Protein AF-A0A976IMM2-F1 (afdb_monomer_lite)

Structure (mmCIF, N/CA/C/O backbone):
data_AF-A0A976IMM2-F1
#
_entry.id   AF-A0A976IMM2-F1
#
loop_
_atom_site.group_PDB
_atom_site.id
_atom_site.type_symbol
_atom_site.label_atom_id
_atom_site.label_alt_id
_atom_site.label_comp_id
_atom_site.label_asym_id
_atom_site.label_entity_id
_atom_site.label_seq_id
_atom_site.pdbx_PDB_ins_code
_atom_site.Cartn_x
_atom_site.Cartn_y
_atom_site.Cartn_z
_atom_site.occupancy
_atom_site.B_iso_or_equiv
_atom_site.auth_seq_id
_atom_site.auth_comp_id
_atom_site.auth_asym_id
_atom_site.auth_atom_id
_atom_site.pdbx_PDB_model_num
ATOM 1 N N . MET A 1 1 ? -0.786 -12.058 31.392 1.00 50.88 1 MET A N 1
ATOM 2 C CA . MET A 1 1 ? -1.488 -12.039 30.089 1.00 50.88 1 MET A CA 1
ATOM 3 C C . MET A 1 1 ? -1.292 -10.649 29.503 1.00 50.88 1 MET A C 1
ATOM 5 O O . MET A 1 1 ? -1.664 -9.687 30.162 1.00 50.88 1 MET A O 1
ATOM 9 N N . ASN A 1 2 ? -0.535 -10.533 28.406 1.00 62.78 2 ASN A N 1
ATOM 10 C CA . ASN A 1 2 ? 0.184 -9.305 28.037 1.00 62.78 2 ASN A CA 1
ATOM 11 C C . ASN A 1 2 ? -0.749 -8.099 27.861 1.00 62.78 2 ASN A C 1
ATOM 13 O O . ASN A 1 2 ? -1.524 -8.057 26.910 1.00 62.78 2 ASN A O 1
ATOM 17 N N . GLY A 1 3 ? -0.615 -7.092 28.733 1.00 71.56 3 GLY A N 1
ATOM 18 C CA . GLY A 1 3 ? -1.372 -5.834 28.652 1.00 71.56 3 GLY A CA 1
ATOM 19 C C . GLY A 1 3 ? -1.247 -5.130 27.297 1.00 71.56 3 GLY A C 1
ATOM 20 O O . GLY A 1 3 ? -2.149 -4.406 26.898 1.00 71.56 3 GLY A O 1
ATOM 21 N N . TRP A 1 4 ? -0.183 -5.422 26.545 1.00 67.56 4 TRP A N 1
ATOM 22 C CA . TRP A 1 4 ? 0.006 -4.968 25.169 1.00 67.56 4 TRP A CA 1
ATOM 23 C C . TRP A 1 4 ? -1.052 -5.507 24.188 1.00 67.56 4 TRP A C 1
ATOM 25 O O . TRP A 1 4 ? -1.550 -4.750 23.362 1.00 67.56 4 TRP A O 1
ATOM 35 N N . LEU A 1 5 ? -1.457 -6.778 24.309 1.00 71.06 5 LEU A N 1
ATOM 36 C CA . LEU A 1 5 ? -2.500 -7.365 23.455 1.00 71.06 5 LEU A CA 1
ATOM 37 C C . LEU A 1 5 ? -3.885 -6.805 23.789 1.00 71.06 5 LEU A C 1
ATOM 39 O O . LEU A 1 5 ? -4.639 -6.487 22.881 1.00 71.06 5 LEU A O 1
ATOM 43 N N . LEU A 1 6 ? -4.192 -6.619 25.077 1.00 68.44 6 LEU A N 1
ATOM 44 C CA . LEU A 1 6 ? -5.437 -5.979 25.530 1.00 68.44 6 LEU A CA 1
ATOM 45 C C . LEU A 1 6 ? -5.524 -4.512 25.078 1.00 68.44 6 LEU A C 1
ATOM 47 O O . LEU A 1 6 ? -6.587 -4.023 24.704 1.00 68.44 6 LEU A O 1
ATOM 51 N N . TRP A 1 7 ? -4.391 -3.809 25.090 1.00 67.50 7 TRP A N 1
ATOM 52 C CA . TRP A 1 7 ? -4.298 -2.443 24.590 1.00 67.50 7 TRP A CA 1
ATOM 53 C C . TRP A 1 7 ? -4.544 -2.381 23.076 1.00 67.50 7 TRP A C 1
ATOM 55 O O . TRP A 1 7 ? -5.369 -1.583 22.634 1.00 67.50 7 TRP A O 1
ATOM 65 N N . LEU A 1 8 ? -3.932 -3.275 22.291 1.00 67.44 8 LEU A N 1
ATOM 66 C CA . LEU A 1 8 ? -4.211 -3.401 20.855 1.00 67.44 8 LEU A CA 1
ATOM 67 C C . LEU A 1 8 ? -5.664 -3.797 20.565 1.00 67.44 8 LEU A C 1
ATOM 69 O O . LEU A 1 8 ? -6.266 -3.259 19.641 1.00 67.44 8 LEU A O 1
ATOM 73 N N . GLU A 1 9 ? -6.242 -4.690 21.366 1.00 69.38 9 GLU A N 1
ATOM 74 C CA . GLU A 1 9 ? -7.644 -5.108 21.257 1.00 69.38 9 GLU A CA 1
ATOM 75 C C . GLU A 1 9 ? -8.578 -3.901 21.410 1.00 69.38 9 GLU A C 1
ATOM 77 O O . GLU A 1 9 ? -9.454 -3.676 20.578 1.00 69.38 9 GLU A O 1
ATOM 82 N N . SER A 1 10 ? -8.330 -3.052 22.415 1.00 65.75 10 SER A N 1
ATOM 83 C CA . SER A 1 10 ? -9.102 -1.821 22.614 1.00 65.75 10 SER A CA 1
ATOM 84 C C . SER A 1 10 ? -8.997 -0.852 21.430 1.00 65.75 10 SER A C 1
ATOM 86 O O . SER A 1 10 ? -9.978 -0.193 21.087 1.00 65.75 10 SER A O 1
ATOM 88 N N . TRP A 1 11 ? -7.841 -0.806 20.761 1.00 65.25 11 TRP A N 1
ATOM 89 C CA . TRP A 1 11 ? -7.619 0.031 19.581 1.00 65.25 11 TRP A CA 1
ATOM 90 C C . TRP A 1 11 ? -8.376 -0.487 18.360 1.00 65.25 11 TRP A C 1
ATOM 92 O O . TRP A 1 11 ? -9.065 0.287 17.695 1.00 65.25 11 TRP A O 1
ATOM 102 N N . PHE A 1 12 ? -8.290 -1.791 18.086 1.00 65.38 12 PHE A N 1
ATOM 103 C CA . PHE A 1 12 ? -8.996 -2.412 16.965 1.00 65.38 12 PHE A CA 1
ATOM 104 C C . PHE A 1 12 ? -10.515 -2.368 17.150 1.00 65.38 12 PHE A C 1
ATOM 106 O O . PHE A 1 12 ? -11.235 -2.042 16.209 1.00 65.38 12 PHE A O 1
ATOM 113 N N . ARG A 1 13 ? -11.009 -2.617 18.369 1.00 66.06 13 ARG A N 1
ATOM 114 C CA . ARG A 1 13 ? -12.449 -2.652 18.667 1.00 66.06 13 ARG A CA 1
ATOM 115 C C . ARG A 1 13 ? -13.102 -1.270 18.606 1.00 66.06 13 ARG A C 1
ATOM 117 O O . ARG A 1 13 ? -14.269 -1.162 18.249 1.00 66.06 13 ARG A O 1
ATOM 124 N N . GLN A 1 14 ? -12.360 -0.208 18.932 1.00 67.00 14 GLN A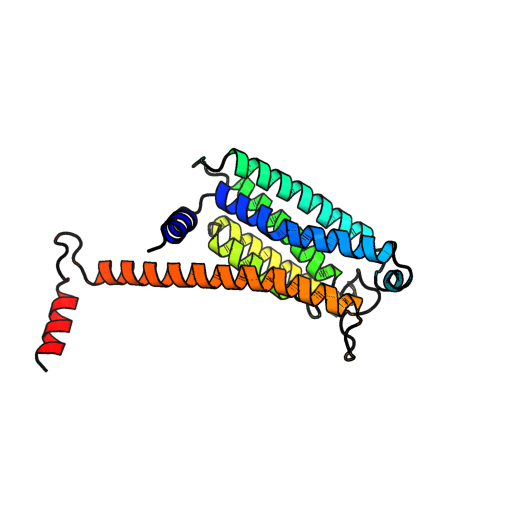 N 1
ATOM 125 C CA . GLN A 1 14 ? -12.884 1.161 18.894 1.00 67.00 14 GLN A CA 1
ATOM 126 C C . GLN A 1 14 ? -12.862 1.792 17.493 1.00 67.00 14 GLN A C 1
ATOM 128 O O . GLN A 1 14 ? -13.509 2.821 17.313 1.00 67.00 14 GLN A O 1
ATOM 133 N N . GLN A 1 15 ? -12.147 1.202 16.517 1.00 69.56 15 GLN A N 1
ATOM 134 C CA . GLN A 1 15 ? -12.038 1.683 15.126 1.00 69.56 15 GLN A CA 1
ATOM 135 C C . GLN A 1 15 ? -11.910 3.213 15.025 1.00 69.56 15 GLN A C 1
ATOM 137 O O . GLN A 1 15 ? -12.637 3.872 14.277 1.00 69.56 15 GLN A O 1
ATOM 142 N N . ARG A 1 16 ? -11.019 3.804 15.832 1.00 79.56 16 ARG A N 1
ATOM 143 C CA . ARG A 1 16 ? -10.836 5.257 15.836 1.00 79.56 16 ARG A CA 1
ATOM 144 C C . ARG A 1 16 ? -10.149 5.675 14.543 1.00 79.56 16 ARG A C 1
ATOM 146 O O . ARG A 1 16 ? -9.031 5.233 14.256 1.00 79.56 16 ARG A O 1
ATOM 153 N N . ASP A 1 17 ? -10.787 6.585 13.816 1.00 82.56 17 ASP A N 1
ATOM 154 C CA . ASP A 1 17 ? -10.322 7.069 12.515 1.00 82.56 17 ASP A CA 1
ATOM 155 C C . ASP A 1 17 ? -8.862 7.561 12.567 1.00 82.56 17 ASP A C 1
ATOM 157 O O . ASP A 1 17 ? -8.068 7.225 11.693 1.00 82.56 17 ASP A O 1
ATOM 161 N N . ILE A 1 18 ? -8.460 8.285 13.622 1.00 88.06 18 ILE A N 1
ATOM 162 C CA . ILE A 1 18 ? -7.085 8.795 13.780 1.00 88.06 18 ILE A CA 1
ATOM 163 C C . ILE A 1 18 ? -6.056 7.670 13.900 1.00 88.06 18 ILE A C 1
ATOM 165 O O . ILE A 1 18 ? -5.015 7.717 13.247 1.00 88.06 18 ILE A O 1
ATOM 169 N N . THR A 1 19 ? -6.314 6.660 14.733 1.00 87.00 19 THR A N 1
ATOM 170 C CA . THR A 1 19 ? -5.365 5.551 14.913 1.00 87.00 19 THR A CA 1
ATOM 171 C C . THR A 1 19 ? -5.289 4.686 13.662 1.00 87.00 19 THR A C 1
ATOM 173 O O . THR A 1 19 ? -4.197 4.288 13.264 1.00 87.00 19 THR A O 1
ATOM 176 N N . ALA A 1 20 ? -6.427 4.466 12.996 1.00 88.94 20 ALA A N 1
ATOM 177 C CA . ALA A 1 20 ? -6.483 3.764 11.721 1.00 88.94 20 ALA A CA 1
ATOM 178 C C . ALA A 1 20 ? -5.678 4.513 10.646 1.00 88.94 20 ALA A C 1
ATOM 180 O O . ALA A 1 20 ? -4.821 3.919 9.992 1.00 88.94 20 ALA A O 1
ATOM 181 N N . CYS A 1 21 ? -5.873 5.832 10.527 1.00 92.06 21 CYS A N 1
ATOM 182 C CA . CYS A 1 21 ? -5.115 6.681 9.609 1.00 92.06 21 CYS A CA 1
ATOM 183 C C . CYS A 1 21 ? -3.623 6.692 9.933 1.00 92.06 21 CYS A C 1
ATOM 185 O O . CYS A 1 21 ? -2.814 6.612 9.016 1.00 92.06 21 CYS A O 1
ATOM 187 N N . LEU A 1 22 ? -3.237 6.763 11.210 1.00 92.44 22 LEU A N 1
ATOM 188 C CA . LEU A 1 22 ? -1.838 6.705 11.631 1.00 92.44 22 LEU A CA 1
ATOM 189 C C . LEU A 1 22 ? -1.168 5.405 11.172 1.00 92.44 22 LEU A C 1
ATOM 191 O O . LEU A 1 22 ? -0.101 5.454 10.570 1.00 92.44 22 LEU A O 1
ATOM 195 N N . VAL A 1 23 ? -1.790 4.251 11.430 1.00 91.50 23 VAL A N 1
ATOM 196 C CA . VAL A 1 23 ? -1.215 2.948 11.063 1.00 91.50 23 VAL A CA 1
ATOM 197 C C . VAL A 1 23 ? -1.173 2.789 9.545 1.00 91.50 23 VAL A C 1
ATOM 199 O O . VAL A 1 23 ? -0.123 2.456 9.000 1.00 91.50 23 VAL A O 1
ATOM 202 N N . ALA A 1 24 ? -2.279 3.083 8.857 1.00 92.62 24 ALA A N 1
ATOM 203 C CA . ALA A 1 24 ? -2.372 2.956 7.404 1.00 92.62 24 ALA A CA 1
ATOM 204 C C . ALA A 1 24 ? -1.430 3.914 6.658 1.00 92.62 24 ALA A C 1
ATOM 206 O O . ALA A 1 24 ? -0.959 3.586 5.575 1.00 92.62 24 ALA A O 1
ATOM 207 N N . SER A 1 25 ? -1.127 5.082 7.231 1.00 94.25 25 SER A N 1
ATOM 208 C CA . SER A 1 25 ? -0.171 6.017 6.637 1.00 94.25 25 SER A CA 1
ATOM 209 C C . SER A 1 25 ? 1.279 5.694 6.980 1.00 94.25 25 SER A C 1
ATOM 211 O O . SER A 1 25 ? 2.125 5.807 6.104 1.00 94.25 25 SER A O 1
ATOM 213 N N . ALA A 1 26 ? 1.589 5.265 8.206 1.00 93.88 26 ALA A N 1
ATOM 214 C CA . ALA A 1 26 ? 2.968 5.044 8.642 1.00 93.88 26 ALA A CA 1
ATOM 215 C C . ALA A 1 26 ? 3.550 3.699 8.182 1.00 93.88 26 ALA A C 1
ATOM 217 O O . ALA A 1 26 ? 4.717 3.637 7.798 1.00 93.88 26 ALA A O 1
ATOM 218 N N . LEU A 1 27 ? 2.750 2.629 8.206 1.00 92.56 27 LEU A N 1
ATOM 219 C CA . LEU A 1 27 ? 3.195 1.270 7.887 1.00 92.56 27 LEU A CA 1
ATOM 220 C C . LEU A 1 27 ? 3.775 1.107 6.463 1.00 92.56 27 LEU A C 1
ATOM 222 O O . LEU A 1 27 ? 4.812 0.457 6.341 1.00 92.56 27 LEU A O 1
ATOM 226 N N . PRO A 1 28 ? 3.178 1.663 5.387 1.00 93.12 28 PRO A N 1
ATOM 227 C CA . PRO A 1 28 ? 3.714 1.502 4.031 1.00 93.12 28 PRO A CA 1
ATOM 228 C C . PRO A 1 28 ? 4.925 2.393 3.714 1.00 93.12 28 PRO A C 1
ATOM 230 O O . PRO A 1 28 ? 5.639 2.109 2.753 1.00 93.12 28 PRO A O 1
ATOM 233 N N . LEU A 1 29 ? 5.187 3.456 4.486 1.00 94.31 29 LEU A N 1
ATOM 234 C CA . LEU A 1 29 ? 6.237 4.435 4.161 1.00 94.31 29 LEU A CA 1
ATOM 235 C C . LEU A 1 29 ? 7.646 3.835 4.026 1.00 94.31 29 LEU A C 1
ATOM 237 O O . LEU A 1 29 ? 8.317 4.184 3.054 1.00 94.31 29 LEU A O 1
ATOM 241 N N . PRO A 1 30 ? 8.119 2.929 4.909 1.00 94.56 30 PRO A N 1
ATOM 242 C CA . PRO A 1 30 ? 9.429 2.295 4.742 1.00 94.56 30 PRO A CA 1
ATOM 243 C C . PRO A 1 30 ? 9.554 1.541 3.415 1.00 94.56 30 PRO A C 1
ATOM 245 O O . PRO A 1 30 ? 10.604 1.559 2.775 1.00 94.56 30 PRO A O 1
ATOM 248 N N . LEU A 1 31 ? 8.462 0.916 2.968 1.00 94.25 31 LEU A N 1
ATOM 249 C CA . LEU A 1 31 ? 8.429 0.209 1.697 1.00 94.25 31 LEU A CA 1
ATOM 250 C C . LEU A 1 31 ? 8.441 1.180 0.515 1.00 94.25 31 LEU A C 1
ATOM 252 O O . LEU A 1 31 ? 9.216 0.989 -0.420 1.00 94.25 31 LEU A O 1
ATOM 256 N N . PHE A 1 32 ? 7.644 2.249 0.566 1.00 95.31 32 PHE A N 1
ATOM 257 C CA . PHE A 1 32 ? 7.667 3.292 -0.465 1.00 95.31 32 PHE A CA 1
ATOM 258 C C . PHE A 1 32 ? 9.038 3.950 -0.576 1.00 95.31 32 PHE A C 1
ATOM 260 O O . PHE A 1 32 ? 9.506 4.184 -1.686 1.00 95.31 32 PHE A O 1
ATOM 267 N N . PHE A 1 33 ? 9.721 4.166 0.547 1.00 95.62 33 PHE A N 1
ATOM 268 C CA . PHE A 1 33 ? 11.084 4.680 0.553 1.00 95.62 33 PHE A CA 1
ATOM 269 C C . PHE A 1 33 ? 12.051 3.768 -0.215 1.00 95.62 33 PHE A C 1
ATOM 271 O O . PHE A 1 33 ? 12.855 4.263 -0.999 1.00 95.62 33 PHE A O 1
ATOM 278 N N . ILE A 1 34 ? 11.928 2.445 -0.078 1.00 95.06 34 ILE A N 1
ATOM 279 C CA . ILE A 1 34 ? 12.719 1.488 -0.866 1.00 95.06 34 ILE A CA 1
ATOM 280 C C . ILE A 1 34 ? 12.416 1.592 -2.366 1.00 95.06 34 ILE A C 1
ATOM 282 O O . ILE A 1 34 ? 13.344 1.620 -3.172 1.00 95.06 34 ILE A O 1
ATOM 286 N N . PHE A 1 35 ? 11.147 1.724 -2.753 1.00 94.31 35 PHE A N 1
ATOM 287 C CA . PHE A 1 35 ? 10.774 1.919 -4.160 1.00 94.31 35 PHE A CA 1
ATOM 288 C C . PHE A 1 35 ? 11.188 3.275 -4.735 1.00 94.31 35 PHE A C 1
ATOM 290 O O . PHE A 1 35 ? 11.380 3.388 -5.948 1.00 94.31 35 PHE A O 1
ATOM 297 N N . ILE A 1 36 ? 11.349 4.289 -3.885 1.00 94.81 36 ILE A N 1
ATOM 298 C CA . ILE A 1 36 ? 11.959 5.560 -4.271 1.00 94.81 36 ILE A CA 1
ATOM 299 C C . ILE A 1 36 ? 13.462 5.359 -4.487 1.00 94.81 36 ILE A C 1
ATOM 301 O O . ILE A 1 36 ? 13.991 5.731 -5.527 1.00 94.81 36 ILE A O 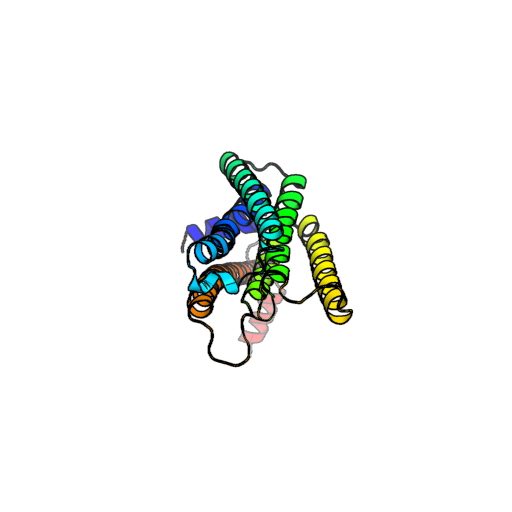1
ATOM 305 N N . LEU A 1 37 ? 14.142 4.714 -3.539 1.00 94.44 37 LEU A N 1
ATOM 306 C CA . LEU A 1 37 ? 15.594 4.534 -3.534 1.00 94.44 37 LEU A CA 1
ATOM 307 C C . LEU A 1 37 ? 16.104 3.657 -4.691 1.00 94.44 37 LEU A C 1
ATOM 309 O O . LEU A 1 37 ? 17.150 3.954 -5.264 1.00 94.44 37 LEU A O 1
ATOM 313 N N . MET A 1 38 ? 15.385 2.587 -5.039 1.00 93.62 38 MET A N 1
ATOM 314 C CA . MET A 1 38 ? 15.834 1.582 -6.011 1.00 93.62 38 MET A CA 1
ATOM 315 C C . MET A 1 38 ? 16.250 2.177 -7.370 1.00 93.62 38 MET A C 1
ATOM 317 O O . MET A 1 38 ? 17.389 1.941 -7.779 1.00 93.62 38 MET A O 1
ATOM 321 N N . PRO A 1 39 ? 15.421 2.984 -8.065 1.00 91.94 39 PRO A N 1
ATOM 322 C CA . PRO A 1 39 ? 15.846 3.610 -9.316 1.00 91.94 39 PRO A CA 1
ATOM 323 C C . PRO A 1 39 ? 16.984 4.613 -9.130 1.00 91.94 39 PRO A C 1
ATOM 325 O O . PRO A 1 39 ? 17.856 4.685 -9.984 1.00 91.94 39 PRO A O 1
ATOM 328 N N . PHE A 1 40 ? 17.042 5.356 -8.018 1.00 91.25 40 PHE A N 1
ATOM 329 C CA . PHE A 1 40 ? 18.166 6.269 -7.770 1.00 91.25 40 PHE A CA 1
ATOM 330 C C . PHE A 1 40 ? 19.498 5.523 -7.641 1.00 91.25 40 PHE A C 1
ATOM 332 O O . PHE A 1 40 ? 20.502 5.964 -8.197 1.00 91.25 40 PHE A O 1
ATOM 339 N N . LEU A 1 41 ? 19.505 4.373 -6.963 1.00 92.50 41 LEU A N 1
ATOM 340 C CA . LEU A 1 41 ? 20.691 3.522 -6.867 1.00 92.50 41 LEU A CA 1
ATOM 341 C C . LEU A 1 41 ? 21.069 2.920 -8.225 1.00 92.50 41 LEU A C 1
ATOM 343 O O . LEU A 1 41 ? 22.240 2.942 -8.590 1.00 92.50 41 LEU A O 1
ATOM 347 N N . ALA A 1 42 ? 20.087 2.470 -9.009 1.00 90.38 42 ALA A N 1
ATOM 348 C CA . ALA A 1 42 ? 20.329 1.972 -10.362 1.00 90.38 42 ALA A CA 1
ATOM 349 C C . ALA A 1 42 ? 20.769 3.067 -11.349 1.00 90.38 42 ALA A C 1
ATOM 351 O O . ALA A 1 42 ? 21.379 2.768 -12.367 1.00 90.38 42 ALA A O 1
ATOM 352 N N . MET A 1 43 ? 20.471 4.341 -11.076 1.00 89.44 43 MET A N 1
ATOM 353 C CA . MET A 1 43 ? 20.986 5.465 -11.862 1.00 89.44 43 MET A CA 1
ATOM 354 C C . MET A 1 43 ? 22.468 5.730 -11.571 1.00 89.44 43 MET A C 1
ATOM 356 O O . MET A 1 43 ? 23.201 6.141 -12.471 1.00 89.44 43 MET A O 1
ATOM 360 N N . ALA A 1 44 ? 22.888 5.533 -10.317 1.00 88.94 44 ALA A N 1
ATOM 361 C CA . ALA A 1 44 ? 24.265 5.737 -9.875 1.00 88.94 44 ALA A CA 1
ATOM 362 C C . ALA A 1 44 ? 25.205 4.607 -10.326 1.00 88.94 44 ALA A C 1
ATOM 364 O O . ALA A 1 44 ? 26.397 4.848 -10.510 1.00 88.94 44 ALA A O 1
ATOM 365 N N . ASP A 1 45 ? 24.668 3.402 -10.522 1.00 87.75 45 ASP A N 1
ATOM 366 C CA . ASP A 1 45 ? 25.413 2.227 -10.959 1.00 87.75 45 ASP A CA 1
ATOM 367 C C . ASP A 1 45 ? 25.234 1.966 -12.464 1.00 87.75 45 ASP A C 1
ATOM 369 O O . ASP A 1 45 ? 24.122 1.761 -12.955 1.00 87.75 45 ASP A O 1
ATOM 373 N N . GLN A 1 46 ? 26.338 1.977 -13.215 1.00 81.44 46 GLN A N 1
ATOM 374 C CA . GLN A 1 46 ? 26.303 1.812 -14.671 1.00 81.44 46 GLN A CA 1
ATOM 375 C C . GLN A 1 46 ? 25.775 0.434 -15.083 1.00 81.44 46 GLN A C 1
ATOM 377 O O . GLN A 1 46 ? 25.105 0.335 -16.114 1.00 81.44 46 GLN A O 1
ATOM 382 N N . ASP A 1 47 ? 25.995 -0.587 -14.253 1.00 83.81 47 ASP A N 1
ATOM 383 C CA . ASP A 1 47 ? 25.605 -1.962 -14.557 1.00 83.81 47 ASP A CA 1
ATOM 384 C C . ASP A 1 47 ? 24.087 -2.158 -14.482 1.00 83.81 47 ASP A C 1
ATOM 386 O O . ASP A 1 47 ? 23.526 -2.907 -15.272 1.00 83.81 47 ASP A O 1
ATOM 390 N N . HIS A 1 48 ? 23.382 -1.424 -13.617 1.00 86.31 48 HIS A N 1
ATOM 391 C CA . HIS A 1 48 ? 21.948 -1.626 -13.357 1.00 86.31 48 HIS A CA 1
ATOM 392 C C . HIS A 1 48 ? 21.040 -0.603 -14.054 1.00 86.31 48 HIS A C 1
ATOM 394 O O . HIS A 1 48 ? 19.812 -0.736 -14.052 1.00 86.31 48 HIS A O 1
ATOM 400 N N . ARG A 1 49 ? 21.618 0.412 -14.704 1.00 86.69 49 ARG A N 1
ATOM 401 C CA . ARG A 1 49 ? 20.860 1.491 -15.352 1.00 86.69 49 ARG A CA 1
ATOM 402 C C . ARG A 1 49 ? 19.934 1.000 -16.466 1.00 86.69 49 ARG A C 1
ATOM 404 O O . ARG A 1 49 ? 18.880 1.590 -16.690 1.00 86.69 49 ARG A O 1
ATOM 411 N N . HIS A 1 50 ? 20.316 -0.062 -17.168 1.00 87.06 50 HIS A N 1
ATOM 412 C CA . HIS A 1 50 ? 19.560 -0.605 -18.298 1.00 87.06 50 HIS A CA 1
ATOM 413 C C . HIS A 1 50 ? 18.268 -1.332 -17.883 1.00 87.06 50 HIS A C 1
ATOM 415 O O . HIS A 1 50 ? 17.405 -1.561 -18.728 1.00 87.06 50 HIS A O 1
ATOM 421 N N . ILE A 1 51 ? 18.108 -1.663 -16.596 1.00 89.31 51 ILE A N 1
ATOM 422 C CA . ILE A 1 51 ? 16.940 -2.384 -16.067 1.00 89.31 51 ILE A CA 1
ATOM 423 C C . ILE A 1 51 ? 15.667 -1.533 -16.177 1.00 89.31 51 ILE A C 1
ATOM 425 O O . ILE A 1 51 ? 14.586 -2.050 -16.463 1.00 89.31 51 ILE A O 1
ATOM 429 N N . TYR A 1 52 ? 15.794 -0.222 -15.969 1.00 91.50 52 TYR A N 1
ATOM 430 C CA . TYR A 1 52 ? 14.663 0.693 -15.863 1.00 91.50 52 TYR A CA 1
ATOM 431 C C . TYR A 1 52 ? 14.394 1.459 -17.160 1.00 91.50 52 TYR A C 1
ATOM 433 O O . TYR A 1 52 ? 15.309 1.963 -17.816 1.00 91.50 52 TYR A O 1
ATOM 441 N N . ASN A 1 53 ? 13.112 1.627 -17.481 1.00 92.06 53 ASN A N 1
ATOM 442 C CA . ASN A 1 53 ? 12.659 2.541 -18.518 1.00 92.06 53 ASN A CA 1
ATOM 443 C C . ASN A 1 53 ? 12.619 3.979 -17.973 1.00 92.06 53 ASN A C 1
ATOM 445 O O . ASN A 1 53 ? 11.655 4.404 -17.327 1.00 92.06 53 ASN A O 1
ATOM 449 N N . TRP A 1 54 ? 13.669 4.747 -18.260 1.00 91.69 54 TRP A N 1
ATOM 450 C CA . TRP A 1 54 ? 13.841 6.116 -17.765 1.00 91.69 54 TRP A CA 1
ATOM 451 C C . TRP A 1 54 ? 12.812 7.128 -18.283 1.00 91.69 54 TRP A C 1
ATOM 453 O O . TRP A 1 54 ? 12.731 8.220 -17.726 1.00 91.69 54 TRP A O 1
ATOM 463 N N . GLU A 1 55 ? 12.002 6.783 -19.284 1.00 90.81 55 GLU A N 1
ATOM 464 C CA . GLU A 1 55 ? 10.891 7.633 -19.727 1.00 90.81 55 GLU A CA 1
ATOM 465 C C . GLU A 1 55 ? 9.707 7.572 -18.748 1.00 90.81 55 GLU A C 1
ATOM 467 O O . GLU A 1 55 ? 9.055 8.581 -18.484 1.00 90.81 55 GLU A O 1
ATOM 472 N N . VAL A 1 56 ? 9.461 6.401 -18.148 1.00 90.31 56 VAL A N 1
ATOM 473 C CA . VAL A 1 56 ? 8.311 6.141 -17.258 1.00 90.31 56 VAL A CA 1
ATOM 474 C C . VAL A 1 56 ? 8.674 6.289 -15.777 1.00 90.31 56 VAL A C 1
ATOM 476 O O . VAL A 1 56 ? 7.823 6.644 -14.952 1.00 90.31 56 VAL A O 1
ATOM 479 N N . VAL A 1 57 ? 9.942 6.050 -15.420 1.00 93.25 57 VAL A N 1
ATOM 480 C CA . VAL A 1 57 ? 10.448 6.165 -14.040 1.00 93.25 57 VAL A CA 1
ATOM 481 C C . VAL A 1 57 ? 10.053 7.491 -13.373 1.00 93.25 57 VAL A C 1
ATOM 483 O O . VAL A 1 57 ? 9.502 7.422 -12.272 1.00 93.25 57 VAL A O 1
ATOM 486 N N . PRO A 1 58 ? 10.247 8.683 -13.984 1.00 93.81 58 PRO A N 1
ATOM 487 C CA . PRO A 1 58 ? 9.937 9.952 -13.326 1.00 93.81 58 PRO A CA 1
ATOM 488 C C . PRO A 1 58 ? 8.464 10.072 -12.939 1.00 93.81 58 PRO A C 1
ATOM 490 O O . PRO A 1 58 ? 8.157 10.525 -11.840 1.00 93.81 58 PRO A O 1
ATOM 493 N N . PHE A 1 59 ? 7.553 9.615 -13.803 1.00 93.12 59 PHE A N 1
ATOM 494 C CA . PHE A 1 59 ? 6.119 9.650 -13.527 1.00 93.12 59 PHE A CA 1
ATOM 495 C C . PHE A 1 59 ? 5.768 8.805 -12.298 1.00 93.12 59 PHE A C 1
ATOM 497 O O . PHE A 1 59 ? 5.142 9.302 -11.360 1.00 93.12 59 PHE A O 1
ATOM 504 N N . THR A 1 60 ? 6.237 7.552 -12.259 1.00 93.06 60 THR A N 1
ATOM 505 C CA . THR A 1 60 ? 5.996 6.665 -11.109 1.00 93.06 60 THR A CA 1
ATOM 506 C C . THR A 1 60 ? 6.626 7.244 -9.840 1.00 93.06 60 THR A C 1
ATOM 508 O O . THR A 1 60 ? 5.977 7.297 -8.799 1.00 93.06 60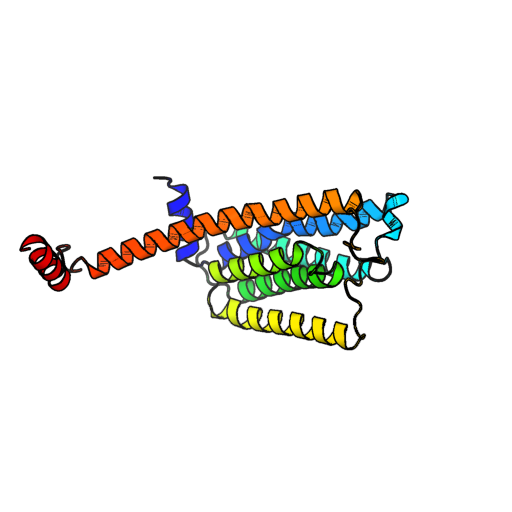 THR A O 1
ATOM 511 N N . GLN A 1 61 ? 7.858 7.751 -9.922 1.00 95.06 61 GLN A N 1
ATOM 512 C CA . GLN A 1 61 ? 8.554 8.353 -8.784 1.00 95.06 61 GLN A CA 1
ATOM 513 C C . GLN A 1 61 ? 7.821 9.576 -8.227 1.00 95.06 61 GLN A C 1
ATOM 515 O O . GLN A 1 61 ? 7.654 9.674 -7.015 1.00 95.06 61 GLN A O 1
ATOM 520 N N . ILE A 1 62 ? 7.305 10.466 -9.081 1.00 95.81 62 ILE A N 1
ATOM 521 C CA . ILE A 1 62 ? 6.498 11.615 -8.644 1.00 95.81 62 ILE A CA 1
ATOM 522 C C . ILE A 1 62 ? 5.260 11.140 -7.882 1.00 95.81 62 ILE A C 1
ATOM 524 O O . ILE A 1 62 ? 4.991 11.643 -6.792 1.00 95.81 62 ILE A O 1
ATOM 528 N N . VAL A 1 63 ? 4.530 10.150 -8.406 1.00 95.69 63 VAL A N 1
ATOM 529 C CA . VAL A 1 63 ? 3.335 9.610 -7.738 1.00 95.69 63 VAL A CA 1
ATOM 530 C C . VAL A 1 63 ? 3.682 9.061 -6.353 1.00 95.69 63 VAL A C 1
ATOM 532 O O . VAL A 1 63 ? 2.991 9.379 -5.381 1.00 95.69 63 VAL A O 1
ATOM 535 N N . ILE A 1 64 ? 4.761 8.286 -6.227 1.00 96.25 64 ILE A N 1
ATOM 536 C CA . ILE A 1 64 ? 5.157 7.674 -4.951 1.00 96.25 64 ILE A CA 1
ATOM 537 C C . ILE A 1 64 ? 5.718 8.697 -3.970 1.00 96.25 64 ILE A C 1
ATOM 539 O O . ILE A 1 64 ? 5.362 8.651 -2.793 1.00 96.25 64 ILE A O 1
ATOM 543 N N . VAL A 1 65 ? 6.526 9.655 -4.423 1.00 96.94 65 VAL A N 1
ATOM 544 C CA . VAL A 1 65 ? 7.044 10.739 -3.577 1.00 96.94 65 VAL A CA 1
ATOM 545 C C . VAL A 1 65 ? 5.897 11.602 -3.061 1.00 96.94 65 VAL A C 1
ATOM 547 O O . VAL A 1 65 ? 5.794 11.812 -1.854 1.00 96.94 65 VAL A O 1
ATOM 550 N N . MET A 1 66 ? 4.985 12.041 -3.934 1.00 97.44 66 MET A N 1
ATOM 551 C CA . MET A 1 66 ? 3.831 12.848 -3.528 1.00 97.44 66 MET A CA 1
ATOM 552 C C . MET A 1 66 ? 2.924 12.086 -2.564 1.00 97.44 66 MET A C 1
ATOM 554 O O . MET A 1 66 ? 2.527 12.629 -1.534 1.00 97.44 66 MET A O 1
ATOM 558 N N . SER A 1 67 ? 2.655 10.808 -2.840 1.00 96.81 67 SER A N 1
ATOM 559 C CA . SER A 1 67 ? 1.870 9.962 -1.936 1.00 96.81 67 SER A CA 1
ATOM 560 C C . SER A 1 67 ? 2.566 9.778 -0.588 1.00 96.81 67 SER A C 1
ATOM 562 O O . SER A 1 67 ? 1.917 9.858 0.450 1.00 96.81 67 SER A O 1
ATOM 564 N N . SER A 1 68 ? 3.889 9.602 -0.577 1.00 96.81 68 SER A N 1
ATOM 565 C CA . SER A 1 68 ? 4.679 9.462 0.651 1.00 96.81 68 SER A CA 1
ATOM 566 C C . SER A 1 68 ? 4.692 10.747 1.477 1.00 96.81 68 SER A C 1
ATOM 568 O O . SER A 1 68 ? 4.553 10.684 2.694 1.00 96.81 68 SER A O 1
ATOM 570 N N . LEU A 1 69 ? 4.796 11.917 0.839 1.00 97.44 69 LEU A N 1
ATOM 571 C CA . LEU A 1 69 ? 4.702 13.212 1.518 1.00 97.44 69 LEU A CA 1
ATOM 572 C C . LEU A 1 69 ? 3.320 13.415 2.140 1.00 97.44 69 LEU A C 1
ATOM 574 O O . LEU A 1 69 ? 3.213 13.816 3.299 1.00 97.44 69 LEU A O 1
ATOM 578 N N . VAL A 1 70 ? 2.261 13.096 1.393 1.00 97.31 70 VAL A N 1
ATOM 579 C CA . VAL A 1 70 ? 0.882 13.198 1.879 1.00 97.31 70 VAL A CA 1
ATOM 580 C C . VAL A 1 70 ? 0.643 12.244 3.049 1.00 97.31 70 VAL A C 1
ATOM 582 O O . VAL A 1 70 ? 0.155 12.675 4.092 1.00 97.31 70 VAL A O 1
ATOM 585 N N . LEU A 1 71 ? 1.025 10.971 2.922 1.00 96.81 71 LEU A N 1
ATOM 586 C CA . LEU A 1 71 ? 0.874 9.985 3.994 1.00 96.81 71 LEU A CA 1
ATOM 587 C C . LEU A 1 71 ? 1.752 10.321 5.200 1.00 96.81 71 LEU A C 1
ATOM 589 O O . LEU A 1 71 ? 1.287 10.212 6.327 1.00 96.81 71 LEU A O 1
ATOM 593 N N . GLY A 1 72 ? 2.972 10.816 4.995 1.00 96.31 72 GLY A N 1
ATOM 594 C CA . GLY A 1 72 ? 3.814 11.338 6.070 1.00 96.31 72 GLY A CA 1
ATOM 595 C C . GLY A 1 72 ? 3.140 12.494 6.815 1.00 96.31 72 GLY A C 1
ATOM 596 O O . GLY A 1 72 ? 3.104 12.502 8.045 1.00 96.31 72 GLY A O 1
ATOM 597 N N . GLY A 1 73 ? 2.519 13.425 6.085 1.00 96.31 73 GLY A N 1
ATOM 598 C CA . GLY A 1 73 ? 1.721 14.508 6.660 1.00 96.31 73 GLY A CA 1
ATOM 599 C C . GLY A 1 73 ? 0.524 14.000 7.469 1.00 96.31 73 GLY A C 1
ATOM 600 O O . GLY A 1 73 ? 0.307 14.452 8.595 1.00 96.31 73 GLY A O 1
ATOM 601 N N . VAL A 1 74 ? -0.211 13.014 6.945 1.00 95.88 74 VAL A N 1
ATOM 602 C CA . VAL A 1 74 ? -1.305 12.342 7.666 1.00 95.88 74 VAL A CA 1
ATOM 603 C C . VAL A 1 74 ? -0.791 11.636 8.919 1.00 95.88 74 VAL A C 1
ATOM 605 O O . VAL A 1 74 ? -1.423 11.742 9.968 1.00 95.88 74 VAL A O 1
ATOM 608 N N . ALA A 1 75 ? 0.346 10.947 8.848 1.00 95.06 75 ALA A N 1
ATOM 609 C CA . ALA A 1 75 ? 0.930 10.242 9.982 1.00 95.06 75 ALA A CA 1
ATOM 610 C C . ALA A 1 75 ? 1.301 11.224 11.100 1.00 95.06 75 ALA A C 1
ATOM 612 O O . ALA A 1 75 ? 0.924 11.017 12.251 1.00 95.06 75 ALA A O 1
ATOM 613 N N . VAL A 1 76 ? 1.957 12.341 10.765 1.00 95.81 76 VAL A N 1
ATOM 614 C CA . VAL A 1 76 ? 2.296 13.402 11.729 1.00 95.81 76 VAL A CA 1
ATOM 615 C C . VAL A 1 76 ? 1.033 14.041 12.313 1.00 95.81 76 VAL A C 1
ATOM 617 O O . VAL A 1 76 ? 0.928 14.214 13.531 1.00 95.81 76 VAL A O 1
ATOM 620 N N . PHE A 1 77 ? 0.043 14.350 11.470 1.00 94.38 77 PHE A N 1
ATOM 621 C CA . PHE A 1 77 ? -1.231 14.918 11.907 1.00 94.38 77 PHE A CA 1
ATOM 622 C C . PHE A 1 77 ? -1.959 13.983 12.880 1.00 94.38 77 PHE A C 1
ATOM 624 O O . PHE A 1 77 ? -2.347 14.405 13.973 1.00 94.38 77 PHE A O 1
ATOM 631 N N . SER A 1 78 ? -2.089 12.708 12.523 1.00 92.38 78 SER A N 1
ATOM 632 C CA . SER A 1 78 ? -2.741 11.686 13.340 1.00 92.38 78 SER A CA 1
ATOM 633 C C . SER A 1 78 ? -1.961 11.408 14.627 1.00 92.38 78 SER A C 1
ATOM 635 O O . SER A 1 78 ? -2.560 11.266 15.690 1.00 92.38 78 SER A O 1
ATOM 637 N N . TRP A 1 79 ? -0.626 11.429 14.582 1.00 92.12 79 TRP A N 1
ATOM 638 C CA . TRP A 1 79 ? 0.218 11.285 15.769 1.00 92.12 79 TRP A CA 1
ATOM 639 C C . TRP A 1 79 ? 0.005 12.422 16.772 1.00 92.12 79 TRP A C 1
ATOM 641 O O . TRP A 1 79 ? -0.130 12.170 17.971 1.00 92.12 79 TRP A O 1
ATOM 651 N N . SER A 1 80 ? -0.090 13.666 16.286 1.00 92.81 80 SER A N 1
ATOM 652 C CA . SER A 1 80 ? -0.336 14.844 17.132 1.00 92.81 80 SER A CA 1
ATOM 653 C C . SER A 1 80 ? -1.689 14.802 17.853 1.00 92.81 80 SER A C 1
ATOM 655 O O . SER A 1 80 ? -1.849 15.418 18.903 1.00 92.81 80 SER A O 1
ATOM 657 N N . ARG A 1 81 ? -2.655 14.048 17.313 1.00 89.88 81 ARG A N 1
ATOM 658 C CA . ARG A 1 81 ? -4.020 13.914 17.839 1.00 89.88 81 ARG A CA 1
ATOM 659 C C . ARG A 1 81 ? -4.346 12.487 18.278 1.00 89.88 81 ARG A C 1
ATOM 661 O O . ARG A 1 81 ? -5.516 12.149 18.399 1.00 89.88 81 ARG A O 1
ATOM 668 N N . ARG A 1 82 ? -3.339 11.655 18.564 1.00 84.00 82 ARG A N 1
ATOM 669 C CA . ARG A 1 82 ? -3.508 10.214 18.849 1.00 84.00 82 ARG A CA 1
ATOM 670 C C . ARG A 1 82 ? -4.458 9.878 20.008 1.00 84.00 82 ARG A C 1
ATOM 672 O O . ARG A 1 82 ? -4.916 8.748 20.104 1.00 84.00 82 ARG A O 1
ATOM 679 N N . THR A 1 83 ? -4.732 10.835 20.893 1.00 82.62 83 THR A N 1
ATOM 680 C CA . THR A 1 83 ? -5.657 10.695 22.031 1.00 82.62 83 THR A CA 1
ATOM 681 C C . THR A 1 83 ? -7.054 11.258 21.759 1.00 82.62 83 THR A C 1
ATOM 683 O O . THR A 1 83 ? -7.879 11.274 22.664 1.00 82.62 83 THR A O 1
ATOM 686 N N . SER A 1 84 ? -7.316 11.783 20.562 1.00 81.69 84 SER A N 1
ATOM 687 C CA . SER A 1 84 ? -8.610 12.358 20.203 1.00 81.69 84 SER A CA 1
ATOM 688 C C . SER A 1 84 ? -9.598 11.270 19.785 1.00 81.69 84 SER A C 1
ATOM 690 O O . SER A 1 84 ? -9.268 10.392 18.987 1.00 81.69 84 SER A O 1
ATOM 692 N N . ASP A 1 85 ? -10.825 11.390 20.286 1.00 80.31 85 ASP A N 1
ATOM 693 C CA . ASP A 1 85 ? -11.948 10.492 19.984 1.00 80.31 85 ASP A CA 1
ATOM 694 C C . ASP A 1 85 ? -12.866 11.070 18.891 1.00 80.31 85 ASP A C 1
ATOM 696 O O . ASP A 1 85 ? -13.965 10.574 18.655 1.00 80.31 85 ASP A O 1
ATOM 700 N N . ALA A 1 86 ? -12.440 12.149 18.226 1.00 83.50 86 ALA A N 1
ATOM 701 C CA . ALA A 1 86 ? -13.219 12.763 17.161 1.00 83.50 86 ALA A CA 1
ATOM 702 C C . ALA A 1 86 ? -13.240 11.884 15.897 1.00 83.50 86 ALA A C 1
ATOM 704 O O . ALA A 1 86 ? -12.257 11.229 15.547 1.00 83.50 86 ALA A O 1
ATOM 705 N N . ASN A 1 87 ? -14.377 11.900 15.198 1.00 82.56 87 ASN A N 1
ATOM 706 C CA . ASN A 1 87 ? -14.551 11.202 13.926 1.00 82.56 87 ASN A CA 1
ATOM 707 C C . ASN A 1 87 ? -13.999 12.055 12.773 1.00 82.56 87 ASN A C 1
ATOM 709 O O . ASN A 1 87 ? -14.345 13.230 12.639 1.00 82.56 87 ASN A O 1
ATOM 713 N N . TYR A 1 88 ? -13.191 11.442 11.908 1.00 86.38 88 TYR A N 1
ATOM 714 C CA . TYR A 1 88 ? -12.572 12.058 10.733 1.00 86.38 88 TYR A CA 1
ATOM 715 C C . TYR A 1 88 ? -12.797 11.184 9.484 1.00 86.38 88 TYR A C 1
ATOM 717 O O . TYR A 1 88 ? -11.850 10.606 8.934 1.00 86.38 88 TYR A O 1
ATOM 725 N N . PRO A 1 89 ? -14.042 11.102 8.976 1.00 86.38 89 PRO A N 1
ATOM 726 C CA . PRO A 1 89 ? -14.376 10.236 7.844 1.00 86.38 89 PRO A CA 1
ATOM 727 C C . PRO A 1 89 ? -13.655 10.651 6.553 1.00 86.38 89 PRO A C 1
ATOM 729 O O . PRO A 1 89 ? -13.156 9.803 5.816 1.00 86.38 89 PRO A O 1
ATOM 732 N N . TRP A 1 90 ? -13.523 11.959 6.309 1.00 88.62 90 TRP A N 1
ATOM 733 C CA . TRP A 1 90 ? -12.809 12.489 5.143 1.00 88.62 90 TRP A CA 1
ATOM 734 C C . TRP A 1 90 ? -11.315 12.174 5.172 1.00 88.62 90 TRP A C 1
ATOM 736 O O . TRP A 1 90 ? -10.748 11.814 4.144 1.00 88.62 90 TRP A O 1
ATOM 746 N N . LEU A 1 91 ? -10.687 12.258 6.351 1.00 92.25 91 LEU A N 1
ATOM 747 C CA . LEU A 1 91 ? -9.279 11.899 6.519 1.00 92.25 91 LEU A CA 1
ATOM 748 C C . LEU A 1 91 ? -9.068 10.412 6.232 1.00 92.25 91 LEU A C 1
ATOM 750 O O . LEU A 1 91 ? -8.123 10.057 5.535 1.00 92.25 91 LEU A O 1
ATOM 754 N N . SER A 1 92 ? -9.976 9.564 6.717 1.00 91.81 92 SER A N 1
ATOM 755 C CA . SER A 1 92 ? -9.947 8.119 6.480 1.00 91.81 92 SER A CA 1
ATOM 756 C C . SER A 1 92 ? -10.028 7.793 4.992 1.00 91.81 92 SER A C 1
ATOM 758 O O . SER A 1 92 ? -9.145 7.124 4.458 1.00 91.81 92 SER A O 1
ATOM 760 N N . LEU A 1 93 ? -11.033 8.331 4.294 1.00 91.00 93 LEU A N 1
ATOM 761 C CA . LEU A 1 93 ? -11.205 8.109 2.859 1.00 91.00 93 LEU A CA 1
ATOM 762 C C . LEU A 1 93 ? -10.001 8.615 2.056 1.00 91.00 93 LEU A C 1
ATOM 764 O O . LEU A 1 93 ? -9.497 7.908 1.183 1.00 91.00 93 LEU A O 1
ATOM 768 N N . PHE A 1 94 ? -9.501 9.805 2.385 1.00 93.56 94 PHE A N 1
ATOM 769 C CA . PHE A 1 94 ? -8.337 10.389 1.727 1.00 93.56 94 PHE A CA 1
ATOM 770 C C . PHE A 1 94 ? -7.066 9.556 1.944 1.00 93.56 94 PHE A C 1
ATOM 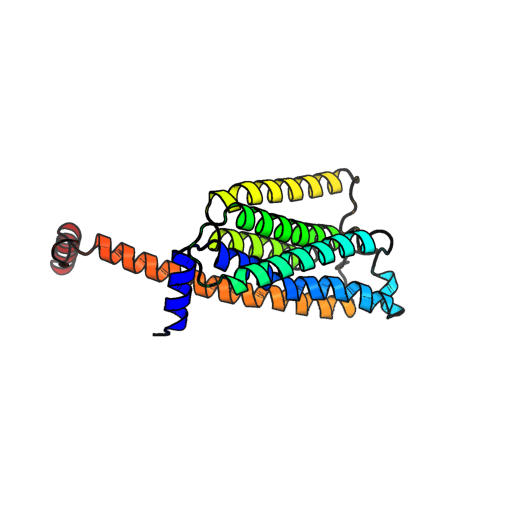772 O O . PHE A 1 94 ? -6.389 9.214 0.977 1.00 93.56 94 PHE A O 1
ATOM 779 N N . THR A 1 95 ? -6.781 9.159 3.187 1.00 94.62 95 THR A N 1
ATOM 780 C CA . THR A 1 95 ? -5.604 8.348 3.547 1.00 94.62 95 THR A CA 1
ATOM 781 C C . THR A 1 95 ? -5.591 7.035 2.782 1.00 94.62 95 THR A C 1
ATOM 783 O O . THR A 1 95 ? -4.594 6.681 2.155 1.00 94.62 95 THR A O 1
ATOM 786 N N . VAL A 1 96 ? -6.721 6.328 2.798 1.00 93.50 96 VAL A N 1
ATOM 787 C CA . VAL A 1 96 ? -6.846 5.030 2.143 1.00 93.50 96 VAL A CA 1
ATOM 788 C C . VAL A 1 96 ? -6.742 5.180 0.619 1.00 93.50 96 VAL A C 1
ATOM 790 O O . VAL A 1 96 ? -6.058 4.388 -0.025 1.00 93.50 96 VAL A O 1
ATOM 793 N N . THR A 1 97 ? -7.340 6.226 0.040 1.00 92.38 97 THR A N 1
ATOM 794 C CA . THR A 1 97 ? -7.250 6.505 -1.404 1.00 92.38 97 THR A CA 1
ATOM 795 C C . THR A 1 97 ? -5.808 6.759 -1.841 1.00 92.38 97 THR A C 1
ATOM 797 O O . THR A 1 97 ? -5.344 6.146 -2.799 1.00 92.38 97 THR A O 1
ATOM 800 N N . VAL A 1 98 ? -5.075 7.619 -1.127 1.00 94.75 98 VAL A N 1
ATOM 801 C CA . VAL A 1 98 ? -3.670 7.933 -1.442 1.00 94.75 98 VAL A CA 1
ATOM 802 C C . VAL A 1 98 ? -2.783 6.699 -1.279 1.00 94.75 98 VAL A C 1
ATOM 804 O O . VAL A 1 98 ? -1.938 6.426 -2.131 1.00 94.75 98 VAL A O 1
ATOM 807 N N . MET A 1 99 ? -3.001 5.916 -0.221 1.00 94.94 99 MET A N 1
ATOM 808 C CA . MET A 1 99 ? -2.268 4.673 0.006 1.00 94.94 99 MET A CA 1
ATOM 809 C C . MET A 1 99 ? -2.467 3.682 -1.147 1.00 94.94 99 MET A C 1
ATOM 811 O O . MET A 1 99 ? -1.489 3.162 -1.684 1.00 94.94 99 MET A O 1
ATOM 815 N N . PHE A 1 100 ? -3.711 3.440 -1.567 1.00 92.50 100 PHE A N 1
ATOM 816 C CA . PHE A 1 100 ? -3.970 2.520 -2.672 1.00 92.50 100 PHE A CA 1
ATOM 817 C C . PHE A 1 100 ? -3.531 3.058 -4.022 1.00 92.50 100 PHE A C 1
ATOM 819 O O . PHE A 1 100 ? -3.085 2.265 -4.845 1.00 92.50 100 PHE A O 1
ATOM 826 N N . LEU A 1 101 ? -3.596 4.369 -4.252 1.00 92.38 101 LEU A N 1
ATOM 827 C CA . LEU A 1 101 ? -3.035 4.976 -5.455 1.00 92.38 101 LEU A CA 1
ATOM 828 C C . LEU A 1 101 ? -1.542 4.643 -5.577 1.00 92.38 101 LEU A C 1
ATOM 830 O O . LEU A 1 101 ? -1.114 4.151 -6.619 1.00 92.38 101 LEU A O 1
ATOM 834 N N . ALA A 1 102 ? -0.774 4.830 -4.501 1.00 94.38 102 ALA A N 1
ATOM 835 C CA . ALA A 1 102 ? 0.653 4.517 -4.476 1.00 94.38 102 ALA A CA 1
ATOM 836 C C . ALA A 1 102 ? 0.927 3.022 -4.701 1.00 94.38 102 ALA A C 1
ATOM 838 O O . ALA A 1 102 ? 1.731 2.655 -5.555 1.00 94.38 102 ALA A O 1
ATOM 839 N N . VAL A 1 103 ? 0.227 2.146 -3.976 1.00 93.44 103 VAL A N 1
ATOM 840 C CA . VAL A 1 103 ? 0.404 0.690 -4.099 1.00 93.44 103 VAL A CA 1
ATOM 841 C C . VAL A 1 103 ? 0.015 0.191 -5.494 1.00 93.44 103 VAL A C 1
ATOM 843 O O . VAL A 1 103 ? 0.717 -0.646 -6.060 1.00 93.44 103 VAL A O 1
ATOM 846 N N . THR A 1 104 ? -1.067 0.715 -6.073 1.00 90.56 104 THR A N 1
ATOM 847 C CA . THR A 1 104 ? -1.508 0.357 -7.431 1.00 90.56 104 THR A CA 1
ATOM 848 C C . THR A 1 104 ? -0.502 0.837 -8.465 1.00 90.56 104 THR A C 1
ATOM 850 O O . THR A 1 104 ? -0.123 0.062 -9.336 1.00 90.56 104 THR A O 1
ATOM 853 N N . ALA A 1 105 ? -0.017 2.077 -8.339 1.00 91.81 105 ALA A N 1
ATOM 854 C CA . ALA A 1 105 ? 1.012 2.613 -9.221 1.00 91.81 105 ALA A CA 1
ATOM 855 C C . ALA A 1 105 ? 2.275 1.740 -9.195 1.00 91.81 105 ALA A C 1
ATOM 857 O O . ALA A 1 105 ? 2.751 1.346 -10.252 1.00 91.81 105 ALA A O 1
ATOM 858 N N . LEU A 1 106 ? 2.764 1.344 -8.012 1.00 93.31 106 LEU A N 1
ATOM 859 C CA . LEU A 1 106 ? 3.895 0.412 -7.902 1.00 93.31 106 LEU A CA 1
ATOM 860 C C . LEU A 1 106 ? 3.603 -0.934 -8.567 1.00 93.31 106 LEU A C 1
ATOM 862 O O . LEU A 1 106 ? 4.426 -1.430 -9.333 1.00 93.31 106 LEU A O 1
ATOM 866 N N . SER A 1 107 ? 2.437 -1.510 -8.278 1.00 91.75 107 SER A N 1
ATOM 867 C CA . SER A 1 107 ? 2.035 -2.837 -8.758 1.00 91.75 107 SER A CA 1
ATOM 868 C C . SER A 1 107 ? 1.927 -2.895 -10.277 1.00 91.75 107 SER A C 1
ATOM 870 O O . SER A 1 107 ? 2.356 -3.868 -10.891 1.00 91.75 107 SER A O 1
ATOM 872 N N . VAL A 1 108 ? 1.392 -1.841 -10.894 1.00 89.69 108 VAL A N 1
ATOM 873 C CA . VAL A 1 108 ? 1.341 -1.722 -12.351 1.00 89.69 108 VAL A CA 1
ATOM 874 C C . VAL A 1 108 ? 2.744 -1.483 -12.903 1.00 89.69 108 VAL A C 1
ATOM 876 O O . VAL A 1 108 ? 3.166 -2.224 -13.785 1.00 89.69 108 VAL A O 1
ATOM 879 N N . SER A 1 109 ? 3.491 -0.517 -12.355 1.00 91.06 109 SER A N 1
ATOM 880 C CA . SER A 1 109 ? 4.796 -0.091 -12.876 1.00 91.06 109 SER A CA 1
ATOM 881 C C . SER A 1 109 ? 5.865 -1.183 -12.863 1.00 91.06 109 SER A C 1
ATOM 883 O O . SER A 1 109 ? 6.568 -1.340 -13.857 1.00 91.06 109 SER A O 1
ATOM 885 N N . TYR A 1 110 ? 5.980 -1.942 -11.771 1.00 90.25 110 TYR A N 1
ATOM 886 C CA . TYR A 1 110 ? 6.976 -3.014 -11.619 1.00 90.25 110 TYR A CA 1
ATOM 887 C C . TYR A 1 110 ? 6.468 -4.393 -12.062 1.00 90.25 110 TYR A C 1
ATOM 889 O O . TYR A 1 110 ? 7.248 -5.340 -12.101 1.00 90.25 110 TYR A O 1
ATOM 897 N N . GLY A 1 111 ? 5.179 -4.518 -12.387 1.00 88.62 111 GLY A N 1
ATOM 898 C CA . GLY A 1 111 ? 4.552 -5.798 -12.701 1.00 88.62 111 GLY A CA 1
ATOM 899 C C . GLY A 1 111 ? 4.211 -6.588 -11.442 1.00 88.62 111 GLY A C 1
ATOM 900 O O . GLY A 1 111 ? 5.074 -7.037 -10.689 1.00 88.62 111 GLY A O 1
ATOM 901 N N . TYR A 1 112 ? 2.921 -6.784 -11.199 1.00 85.50 112 TYR A N 1
ATOM 902 C CA . TYR A 1 112 ? 2.439 -7.423 -9.977 1.00 85.50 112 TYR A CA 1
ATOM 903 C C . TYR A 1 112 ? 2.481 -8.959 -10.014 1.00 85.50 112 TYR A C 1
ATOM 905 O O . TYR A 1 112 ? 2.288 -9.576 -8.968 1.00 85.50 112 TYR A O 1
ATOM 913 N N . LYS A 1 113 ? 2.676 -9.582 -11.190 1.00 82.88 113 LYS A N 1
ATOM 914 C CA . LYS A 1 113 ? 2.703 -11.052 -11.340 1.00 82.88 113 LYS A CA 1
ATOM 915 C C . LYS A 1 113 ? 4.082 -11.622 -10.997 1.00 82.88 113 LYS A C 1
ATOM 917 O O . LYS A 1 113 ? 4.158 -12.667 -10.360 1.00 82.88 113 LYS A O 1
ATOM 922 N N . ASP A 1 114 ? 5.144 -10.889 -11.328 1.00 82.81 114 ASP A N 1
ATOM 923 C CA . ASP A 1 114 ? 6.537 -11.330 -11.134 1.00 82.81 114 ASP A CA 1
ATOM 924 C C . ASP A 1 114 ? 7.189 -10.742 -9.875 1.00 82.81 114 ASP A C 1
ATOM 926 O O . ASP A 1 114 ? 8.385 -10.909 -9.637 1.00 82.81 114 ASP A O 1
ATOM 930 N N . SER A 1 115 ? 6.413 -10.034 -9.056 1.00 85.75 115 SER A N 1
ATOM 931 C CA . SER A 1 115 ? 6.890 -9.379 -7.842 1.00 85.75 115 SER A CA 1
ATOM 932 C C . SER A 1 115 ? 5.948 -9.646 -6.664 1.00 85.75 115 SER A C 1
ATOM 934 O O . SER A 1 115 ? 4.760 -9.924 -6.849 1.00 85.75 115 SER A O 1
ATOM 936 N N . PRO A 1 116 ? 6.420 -9.503 -5.414 1.00 88.56 116 PRO A N 1
ATOM 937 C CA . PRO A 1 116 ? 5.574 -9.629 -4.226 1.00 88.56 116 PRO A CA 1
ATOM 938 C C . PRO A 1 116 ? 4.566 -8.469 -4.068 1.00 88.56 116 PRO A C 1
ATOM 940 O O . PRO A 1 116 ? 3.951 -8.324 -3.013 1.00 88.56 116 PRO A O 1
ATOM 943 N N . LEU A 1 117 ? 4.370 -7.623 -5.083 1.00 91.38 117 LEU A N 1
ATOM 944 C CA . LEU A 1 117 ? 3.471 -6.471 -5.016 1.00 91.38 117 LEU A CA 1
ATOM 945 C C . LEU A 1 117 ? 1.993 -6.861 -4.966 1.00 91.38 117 LEU A C 1
ATOM 947 O O . LEU A 1 117 ? 1.219 -6.186 -4.294 1.00 91.38 117 LEU A O 1
ATOM 951 N N . MET A 1 118 ? 1.595 -7.990 -5.563 1.00 88.44 118 MET A N 1
ATOM 952 C CA . MET A 1 118 ? 0.232 -8.495 -5.360 1.00 88.44 118 MET A CA 1
ATOM 953 C C . MET A 1 118 ? -0.019 -8.848 -3.885 1.00 88.44 118 MET A C 1
ATOM 955 O O . MET A 1 118 ? -1.085 -8.556 -3.340 1.00 88.44 118 MET A O 1
ATOM 959 N N . LEU A 1 119 ? 0.984 -9.418 -3.205 1.00 90.94 119 LEU A N 1
ATOM 960 C CA . LEU A 1 119 ? 0.905 -9.689 -1.770 1.00 90.94 119 LEU A CA 1
ATOM 961 C C . LEU A 1 119 ? 0.770 -8.385 -0.971 1.00 90.94 119 LEU A C 1
ATOM 963 O O . LEU A 1 119 ? -0.027 -8.332 -0.037 1.00 90.94 119 LEU A O 1
ATOM 967 N N . LEU A 1 120 ? 1.483 -7.324 -1.366 1.00 91.69 120 LEU A N 1
ATOM 968 C CA . LEU A 1 120 ? 1.320 -5.991 -0.780 1.00 91.69 120 LEU A CA 1
ATOM 969 C C . LEU A 1 120 ? -0.111 -5.467 -0.954 1.00 91.69 120 LEU A C 1
ATOM 971 O O . LEU A 1 120 ? -0.706 -5.019 0.023 1.00 91.69 120 LEU A O 1
ATOM 975 N N . CYS A 1 121 ? -0.682 -5.539 -2.162 1.00 90.06 121 CYS A N 1
ATOM 976 C CA . CYS A 1 121 ? -2.067 -5.131 -2.414 1.00 90.06 121 CYS A CA 1
ATOM 977 C C . CYS A 1 121 ? -3.045 -5.865 -1.496 1.00 90.06 121 CYS A C 1
ATOM 979 O O . CYS A 1 121 ? -3.853 -5.228 -0.821 1.00 90.06 121 CYS A O 1
ATOM 981 N N . LEU A 1 122 ? -2.941 -7.195 -1.435 1.00 89.25 122 LEU A N 1
ATOM 982 C CA . LEU A 1 122 ? -3.791 -8.025 -0.582 1.00 89.25 122 LEU A CA 1
ATOM 983 C C . LEU A 1 122 ? -3.613 -7.677 0.899 1.00 89.25 122 LEU A C 1
ATOM 985 O O . LEU A 1 122 ? -4.603 -7.489 1.607 1.00 89.25 122 LEU A O 1
ATOM 989 N N . GLY A 1 123 ? -2.368 -7.530 1.356 1.00 89.94 123 GLY A N 1
ATOM 990 C CA . GLY A 1 123 ? -2.051 -7.122 2.722 1.00 89.94 123 GLY A CA 1
ATOM 991 C C . GLY A 1 123 ? -2.676 -5.774 3.084 1.00 89.94 123 GLY A C 1
ATOM 992 O O . GLY A 1 123 ? -3.281 -5.645 4.145 1.00 89.94 123 GLY A O 1
ATOM 993 N N . MET A 1 124 ? -2.622 -4.794 2.178 1.00 90.62 124 MET A N 1
ATOM 994 C CA . MET A 1 124 ? -3.215 -3.470 2.393 1.00 90.62 124 MET A CA 1
ATOM 995 C C . MET A 1 124 ? -4.747 -3.496 2.382 1.00 90.62 124 MET A C 1
ATOM 997 O O . MET A 1 124 ? -5.365 -2.814 3.196 1.00 90.62 124 MET A O 1
ATOM 1001 N N . VAL A 1 125 ? -5.382 -4.313 1.536 1.00 89.50 125 VAL A N 1
ATOM 1002 C CA . VAL A 1 125 ? -6.844 -4.520 1.572 1.00 89.50 125 VAL A CA 1
ATOM 1003 C C . VAL A 1 125 ? -7.280 -5.123 2.904 1.00 89.50 125 VAL A C 1
ATOM 1005 O O . VAL A 1 125 ? -8.237 -4.643 3.514 1.00 89.50 125 VAL A O 1
ATOM 1008 N N . LEU A 1 126 ? -6.567 -6.142 3.388 1.00 88.81 126 LEU A N 1
ATOM 1009 C CA . LEU A 1 126 ? -6.850 -6.757 4.683 1.00 88.81 126 LEU A CA 1
ATOM 1010 C C . LEU A 1 126 ? -6.638 -5.774 5.839 1.00 88.81 126 LEU A C 1
ATOM 1012 O O . LEU A 1 126 ? -7.488 -5.686 6.726 1.00 88.81 126 LEU A O 1
ATOM 1016 N N . LEU A 1 127 ? -5.555 -4.996 5.795 1.00 89.06 127 LEU A N 1
ATOM 1017 C CA . LEU A 1 127 ? -5.263 -3.952 6.774 1.00 89.06 127 LEU A CA 1
ATOM 1018 C C . LEU A 1 127 ? -6.390 -2.914 6.824 1.00 89.06 127 LEU A C 1
ATOM 1020 O O . LEU A 1 127 ? -6.912 -2.613 7.895 1.00 89.06 127 LEU A O 1
ATOM 1024 N N . VAL A 1 128 ? -6.811 -2.399 5.668 1.00 90.06 128 VAL A N 1
ATOM 1025 C CA . VAL A 1 128 ? -7.875 -1.392 5.580 1.00 90.06 128 VAL A CA 1
ATOM 1026 C C . VAL A 1 128 ? -9.208 -1.955 6.060 1.00 90.06 128 VAL A C 1
ATOM 1028 O O . VAL A 1 128 ? -9.916 -1.280 6.803 1.00 90.06 128 VAL A O 1
ATOM 1031 N N . ARG A 1 129 ? -9.537 -3.200 5.696 1.00 88.50 129 ARG A N 1
ATOM 1032 C CA . ARG A 1 129 ? -10.742 -3.885 6.182 1.00 88.50 129 ARG A CA 1
ATOM 1033 C C . ARG A 1 129 ? -10.755 -4.021 7.706 1.00 88.50 129 ARG A C 1
ATOM 1035 O O . ARG A 1 129 ? -11.825 -3.939 8.299 1.00 88.50 129 ARG A O 1
ATOM 1042 N N . ALA A 1 130 ? -9.604 -4.270 8.328 1.00 85.19 130 ALA A N 1
ATOM 1043 C CA . ALA A 1 130 ? -9.522 -4.437 9.776 1.00 85.19 130 ALA A CA 1
ATOM 1044 C C . ALA A 1 130 ? -9.527 -3.103 10.535 1.00 85.19 130 ALA A C 1
ATOM 1046 O O . ALA A 1 130 ? -10.048 -3.039 11.646 1.00 85.19 130 ALA A O 1
ATOM 1047 N N . LEU A 1 131 ? -8.954 -2.047 9.951 1.00 86.81 131 LEU A N 1
ATOM 1048 C CA . LEU A 1 131 ? -8.805 -0.748 10.610 1.00 86.81 131 LEU A CA 1
ATOM 1049 C C . LEU A 1 131 ? -9.987 0.204 10.392 1.00 86.81 131 LEU A C 1
ATOM 1051 O O . LEU A 1 131 ? -10.275 1.013 11.271 1.00 86.81 131 LEU A O 1
ATOM 1055 N N . PHE A 1 132 ? -10.650 0.145 9.235 1.00 87.50 132 PHE A N 1
ATOM 1056 C CA . PHE A 1 132 ? -11.674 1.117 8.849 1.00 87.50 132 PHE A CA 1
ATOM 1057 C C . PHE A 1 132 ? -13.079 0.518 8.792 1.00 87.50 132 PHE A C 1
ATOM 1059 O O . PHE A 1 132 ? -13.287 -0.668 8.535 1.00 87.50 132 PHE A O 1
ATOM 1066 N N . LYS A 1 133 ? -14.072 1.393 8.968 1.00 85.62 133 LYS A N 1
ATOM 1067 C CA . LYS A 1 133 ? -15.494 1.056 8.864 1.00 85.62 133 LYS A CA 1
ATOM 1068 C C . LYS A 1 133 ? -15.872 0.626 7.433 1.00 85.62 133 LYS A C 1
ATOM 1070 O O . LYS A 1 133 ? -15.249 1.085 6.467 1.00 85.62 133 LYS A O 1
ATOM 1075 N N . PRO A 1 134 ? -16.933 -0.193 7.269 1.00 85.31 134 PRO A N 1
ATOM 1076 C CA . PRO A 1 134 ? -17.452 -0.626 5.967 1.00 85.31 134 PRO A CA 1
ATOM 1077 C C . PRO A 1 134 ? -17.692 0.483 4.952 1.00 85.31 134 PRO A C 1
ATOM 1079 O O . PRO A 1 134 ? -17.464 0.268 3.763 1.00 85.31 134 PRO A O 1
ATOM 1082 N N . ASP A 1 135 ? -18.092 1.661 5.418 1.00 85.75 135 ASP A N 1
ATOM 1083 C CA . ASP A 1 135 ? -18.390 2.806 4.559 1.00 85.75 135 ASP A CA 1
ATOM 1084 C C . ASP A 1 135 ? -17.147 3.342 3.834 1.00 85.75 135 ASP A C 1
ATOM 1086 O O . ASP A 1 135 ? -17.264 3.926 2.761 1.00 85.75 135 ASP A O 1
ATOM 1090 N N . VAL A 1 136 ? -15.949 3.106 4.383 1.00 86.00 136 VAL A N 1
ATOM 1091 C CA . VAL A 1 136 ? -14.677 3.538 3.788 1.00 86.00 136 VAL A CA 1
ATOM 1092 C C . VAL A 1 136 ? -14.078 2.437 2.917 1.00 86.00 136 VAL A C 1
ATOM 1094 O O . VAL A 1 136 ? -13.732 2.685 1.763 1.00 86.00 136 VAL A O 1
ATOM 1097 N N . TYR A 1 137 ? -13.953 1.207 3.429 1.00 85.25 137 TYR A N 1
ATOM 1098 C CA . TYR A 1 137 ? -13.205 0.175 2.700 1.00 85.25 137 TYR A CA 1
ATOM 1099 C C . TYR A 1 137 ? -13.974 -0.416 1.513 1.00 85.25 137 TYR A C 1
ATOM 1101 O O . TYR A 1 137 ? -13.348 -0.776 0.515 1.00 85.25 137 TYR A O 1
ATOM 1109 N N . LYS A 1 138 ? -15.310 -0.530 1.580 1.00 88.56 138 LYS A N 1
ATOM 1110 C CA . LYS A 1 138 ? -16.119 -1.113 0.494 1.00 88.56 138 LYS A CA 1
ATOM 1111 C C . LYS A 1 138 ? -15.981 -0.357 -0.831 1.00 88.56 138 LYS A C 1
ATOM 1113 O O . LYS A 1 138 ? -15.620 -1.010 -1.812 1.00 88.56 138 LYS A O 1
ATOM 1118 N N . PRO A 1 139 ? -16.224 0.970 -0.906 1.00 88.00 139 PRO A N 1
ATOM 1119 C CA . PRO A 1 139 ? -16.124 1.686 -2.179 1.00 88.00 139 PRO A CA 1
ATOM 1120 C C . PRO A 1 139 ? -14.709 1.610 -2.753 1.00 88.00 139 PRO A C 1
ATOM 1122 O O . PRO A 1 139 ? -14.531 1.378 -3.945 1.00 88.00 139 PRO A O 1
ATOM 1125 N N . ILE A 1 140 ? -13.695 1.715 -1.897 1.00 84.50 140 ILE A N 1
ATOM 1126 C CA . ILE A 1 140 ? -12.296 1.675 -2.315 1.00 84.50 140 ILE A CA 1
ATOM 1127 C C . ILE A 1 140 ? -11.903 0.292 -2.844 1.00 84.50 140 ILE A C 1
ATOM 1129 O O . ILE A 1 140 ? -11.217 0.197 -3.858 1.00 84.50 140 ILE A O 1
ATOM 1133 N N . SER A 1 141 ? -12.384 -0.780 -2.211 1.00 83.69 141 SER A N 1
ATOM 1134 C CA . SER A 1 141 ? -12.151 -2.149 -2.689 1.00 83.69 141 SER A CA 1
ATOM 1135 C C . SER A 1 141 ? -12.737 -2.356 -4.088 1.00 83.69 141 SER A C 1
ATOM 1137 O O . SER A 1 141 ? -12.091 -2.960 -4.940 1.00 83.69 141 SER A O 1
ATOM 1139 N N . VAL A 1 142 ? -13.929 -1.808 -4.356 1.00 88.06 142 VAL A N 1
ATOM 1140 C CA . VAL A 1 142 ? -14.546 -1.854 -5.692 1.00 88.06 142 VAL A CA 1
ATOM 1141 C C . VAL A 1 142 ? -13.700 -1.087 -6.708 1.00 88.06 142 VAL A C 1
ATOM 1143 O O . VAL A 1 142 ? -13.395 -1.625 -7.769 1.00 88.06 142 VAL A O 1
ATOM 1146 N N . VAL A 1 143 ? -13.267 0.134 -6.376 1.00 86.12 143 VAL A N 1
ATOM 1147 C CA . VAL A 1 143 ? -12.402 0.944 -7.252 1.00 86.12 143 VAL A CA 1
ATOM 1148 C C . VAL A 1 143 ? -11.091 0.221 -7.561 1.00 86.12 143 VAL A C 1
ATOM 1150 O O . VAL A 1 143 ? -10.675 0.192 -8.714 1.00 86.12 143 VAL A O 1
ATOM 1153 N N . MET A 1 144 ? -10.464 -0.415 -6.571 1.00 82.00 144 MET A N 1
ATOM 1154 C CA . MET A 1 144 ? -9.252 -1.208 -6.781 1.00 82.00 144 MET A CA 1
ATOM 1155 C C . MET A 1 144 ? -9.462 -2.370 -7.747 1.00 82.00 144 MET A C 1
ATOM 1157 O O . MET A 1 144 ? -8.666 -2.550 -8.665 1.00 82.00 144 MET A O 1
ATOM 1161 N N . VAL A 1 145 ? -10.520 -3.161 -7.546 1.00 86.12 145 VAL A N 1
ATOM 1162 C CA . VAL A 1 145 ? -10.830 -4.290 -8.433 1.00 86.12 145 VAL A CA 1
ATOM 1163 C C . VAL A 1 145 ? -11.052 -3.788 -9.856 1.00 86.12 145 VAL A C 1
ATOM 1165 O O . VAL A 1 145 ? -10.497 -4.357 -10.791 1.00 86.12 145 VAL A O 1
ATOM 1168 N N . LEU A 1 146 ? -11.791 -2.688 -10.021 1.00 89.50 146 LEU A N 1
ATOM 1169 C CA . LEU A 1 146 ? -11.997 -2.065 -11.327 1.00 89.50 146 LEU A CA 1
ATOM 1170 C C . LEU A 1 146 ? -10.678 -1.601 -11.954 1.00 89.50 146 LEU A C 1
ATOM 1172 O O . LEU A 1 146 ? -10.455 -1.869 -13.128 1.00 89.50 146 LEU A O 1
ATOM 1176 N N . LEU A 1 147 ? -9.782 -0.967 -11.192 1.00 84.88 147 LEU A N 1
ATOM 1177 C CA . LEU A 1 147 ? -8.468 -0.549 -11.689 1.00 84.88 147 LEU A CA 1
ATOM 1178 C C . LEU A 1 147 ? -7.622 -1.740 -12.152 1.00 84.88 147 LEU A C 1
ATOM 1180 O O . LEU A 1 147 ? -7.045 -1.681 -13.235 1.00 84.88 147 LEU A O 1
ATOM 1184 N N . PHE A 1 148 ? -7.590 -2.833 -11.385 1.00 83.00 148 PHE A N 1
ATOM 1185 C CA . PHE A 1 148 ? -6.882 -4.051 -11.785 1.00 83.00 148 PHE A CA 1
ATOM 1186 C C . PHE A 1 148 ? -7.478 -4.676 -13.047 1.00 83.00 148 PHE A C 1
ATOM 1188 O O . PHE A 1 148 ? -6.739 -4.996 -13.977 1.00 83.00 148 PHE A O 1
ATOM 1195 N N . VAL A 1 149 ? -8.806 -4.793 -13.121 1.00 88.31 149 VAL A N 1
ATOM 1196 C CA . VAL A 1 149 ? -9.497 -5.310 -14.311 1.00 88.31 149 VAL A CA 1
ATOM 1197 C C . VAL A 1 149 ? -9.219 -4.428 -15.530 1.00 88.31 149 VAL A C 1
ATOM 1199 O O . VAL A 1 149 ? -8.876 -4.951 -16.585 1.00 88.31 149 VAL A O 1
ATOM 1202 N N . CYS A 1 150 ? -9.285 -3.102 -15.391 1.00 87.88 150 CYS A N 1
ATOM 1203 C CA . CYS A 1 150 ? -8.932 -2.167 -16.458 1.00 87.88 150 CYS A CA 1
ATOM 1204 C C . CYS A 1 150 ? -7.468 -2.315 -16.888 1.00 87.88 150 CYS A C 1
ATOM 1206 O O . CYS A 1 150 ? -7.187 -2.270 -18.082 1.00 87.88 150 CYS A O 1
ATOM 1208 N N . SER A 1 151 ? -6.543 -2.522 -15.943 1.00 84.19 151 SER A N 1
ATOM 1209 C CA . SER A 1 151 ? -5.125 -2.737 -16.258 1.00 84.19 151 SER A CA 1
ATOM 1210 C C . SER A 1 151 ? -4.899 -4.034 -17.041 1.00 84.19 151 SER A C 1
ATOM 1212 O O . SER A 1 151 ? -4.177 -4.024 -18.035 1.00 84.19 151 SER A O 1
ATOM 1214 N N . GLU A 1 152 ? -5.592 -5.118 -16.682 1.00 86.12 152 GLU A N 1
ATOM 1215 C CA . GLU A 1 152 ? -5.529 -6.383 -17.418 1.00 86.12 152 GLU A CA 1
ATOM 1216 C C . GLU A 1 152 ? -6.176 -6.265 -18.800 1.00 86.12 152 GLU A C 1
ATOM 1218 O O . GLU A 1 152 ? -5.586 -6.705 -19.780 1.00 86.12 152 GLU A O 1
ATOM 1223 N N . ILE A 1 153 ? -7.343 -5.624 -18.927 1.00 87.88 153 ILE A N 1
ATOM 1224 C CA . ILE A 1 153 ? -7.953 -5.349 -20.240 1.00 87.88 153 ILE A CA 1
ATOM 1225 C C . ILE A 1 153 ? -7.001 -4.508 -21.101 1.00 87.88 153 ILE A C 1
ATOM 1227 O O . ILE A 1 153 ? -6.844 -4.778 -22.293 1.00 87.88 153 ILE A O 1
ATOM 1231 N N . GLY A 1 154 ? -6.332 -3.515 -20.510 1.00 85.94 154 GLY A N 1
ATOM 1232 C CA . GLY A 1 154 ? -5.350 -2.685 -21.200 1.00 85.94 154 GLY A CA 1
ATOM 1233 C C . GLY A 1 154 ? -4.157 -3.495 -21.712 1.00 85.94 154 GLY A C 1
ATOM 1234 O O . GLY A 1 154 ? -3.746 -3.348 -22.863 1.00 85.94 154 GLY A O 1
ATOM 1235 N N . PHE A 1 155 ? -3.666 -4.424 -20.894 1.00 85.69 155 PHE A N 1
ATOM 1236 C CA . PHE A 1 155 ? -2.630 -5.371 -21.290 1.00 85.69 155 PHE A CA 1
ATOM 1237 C C . PHE A 1 155 ? -3.092 -6.292 -22.431 1.00 85.69 155 PHE A C 1
ATOM 1239 O O . PHE A 1 155 ? -2.428 -6.376 -23.460 1.00 85.69 155 PHE A O 1
ATOM 1246 N N . TRP A 1 156 ? -4.267 -6.918 -22.309 1.00 86.81 156 TRP A N 1
ATOM 1247 C CA . TRP A 1 156 ? -4.822 -7.810 -23.338 1.00 86.81 156 TRP A CA 1
ATOM 1248 C C . TRP A 1 156 ? -5.111 -7.105 -24.668 1.00 86.81 156 TRP A C 1
ATOM 1250 O O . TRP A 1 156 ? -5.027 -7.718 -25.729 1.00 86.81 156 TRP A O 1
ATOM 1260 N N . THR A 1 157 ? -5.437 -5.814 -24.625 1.00 89.69 157 THR A N 1
ATOM 1261 C CA . THR A 1 157 ? -5.651 -4.983 -25.820 1.00 89.69 157 THR A CA 1
ATOM 1262 C C . THR A 1 157 ? -4.358 -4.369 -26.371 1.00 89.69 157 THR A C 1
ATOM 1264 O O . THR A 1 157 ? -4.421 -3.620 -27.343 1.00 89.69 157 THR A O 1
ATOM 1267 N N . ASN A 1 158 ? -3.191 -4.684 -25.791 1.00 84.56 158 ASN A N 1
ATOM 1268 C CA . ASN A 1 158 ? -1.879 -4.100 -26.110 1.00 84.56 158 ASN A CA 1
ATOM 1269 C C . ASN A 1 158 ? -1.824 -2.564 -25.988 1.00 84.56 158 ASN A C 1
ATOM 1271 O O . ASN A 1 158 ? -0.973 -1.919 -26.598 1.00 84.56 158 ASN A O 1
ATOM 1275 N N . THR A 1 159 ? -2.728 -1.961 -25.212 1.00 83.81 159 THR A N 1
ATOM 1276 C CA . THR A 1 159 ? -2.750 -0.507 -24.981 1.00 83.81 159 THR A CA 1
ATOM 1277 C C . THR A 1 159 ? -1.802 -0.088 -23.862 1.00 83.81 159 THR A C 1
ATOM 1279 O O . THR A 1 159 ? -1.273 1.021 -23.894 1.00 83.81 159 THR A O 1
ATOM 1282 N N . LEU A 1 160 ? -1.560 -0.973 -22.891 1.00 80.25 160 LEU A N 1
ATOM 1283 C CA . LEU A 1 160 ? -0.625 -0.762 -21.788 1.00 80.25 160 LEU A CA 1
ATOM 1284 C C . LEU A 1 160 ? 0.384 -1.916 -21.728 1.00 80.25 160 LEU A C 1
ATOM 1286 O O . LEU A 1 160 ? -0.036 -3.071 -21.625 1.00 80.25 160 LEU A O 1
ATOM 1290 N N . PRO A 1 161 ? 1.702 -1.642 -21.764 1.00 84.88 161 PRO A N 1
ATOM 1291 C CA . PRO A 1 161 ? 2.694 -2.688 -21.580 1.00 84.88 161 PRO A CA 1
ATOM 1292 C C . PRO A 1 161 ? 2.680 -3.178 -20.129 1.00 84.88 161 PRO A C 1
ATOM 1294 O O . PRO A 1 161 ? 2.452 -2.412 -19.189 1.00 84.88 161 PRO A O 1
ATOM 1297 N N . TYR A 1 162 ? 2.935 -4.471 -19.947 1.00 84.12 162 TYR A N 1
ATOM 1298 C CA . TYR A 1 162 ? 3.133 -5.053 -18.624 1.00 84.12 162 TYR A CA 1
ATOM 1299 C C . TYR A 1 162 ? 4.462 -4.565 -18.032 1.00 84.12 162 TYR A C 1
ATOM 1301 O O . TYR A 1 162 ? 5.478 -4.597 -18.720 1.00 84.12 162 TYR A O 1
ATOM 1309 N N . ALA A 1 163 ? 4.447 -4.122 -16.770 1.00 88.50 163 ALA A N 1
ATOM 1310 C CA . ALA A 1 163 ? 5.604 -3.550 -16.071 1.00 88.50 163 ALA A CA 1
ATOM 1311 C C . ALA A 1 163 ? 6.290 -2.392 -16.842 1.00 88.50 163 ALA A C 1
ATOM 1313 O O . ALA A 1 163 ? 7.478 -2.473 -17.152 1.00 88.50 163 ALA A O 1
ATOM 1314 N N . PRO A 1 164 ? 5.582 -1.281 -17.140 1.00 89.94 164 PRO A N 1
ATOM 1315 C CA . PRO A 1 164 ? 6.068 -0.202 -18.009 1.00 89.94 164 PRO A CA 1
ATOM 1316 C C . PRO A 1 164 ? 7.343 0.492 -17.508 1.00 89.94 164 PRO A C 1
ATOM 1318 O O . PRO A 1 164 ? 8.007 1.188 -18.273 1.00 89.94 164 PRO A O 1
ATOM 1321 N N . MET A 1 165 ? 7.675 0.352 -16.223 1.00 91.56 165 MET A N 1
ATOM 1322 C CA . MET A 1 165 ? 8.867 0.953 -15.627 1.00 91.56 165 MET A CA 1
ATOM 1323 C C . MET A 1 165 ? 10.133 0.121 -15.867 1.00 91.56 165 MET A C 1
ATOM 1325 O O . MET A 1 165 ? 11.232 0.612 -15.613 1.00 91.56 165 MET A O 1
ATOM 1329 N N . LEU A 1 166 ? 9.998 -1.114 -16.350 1.00 91.00 166 LEU A N 1
ATOM 1330 C CA . LEU A 1 166 ? 11.099 -2.039 -16.583 1.00 91.00 166 LEU A CA 1
ATOM 1331 C C . LEU A 1 166 ? 11.277 -2.276 -18.084 1.00 91.00 166 LEU A C 1
ATOM 1333 O O . LEU A 1 166 ? 10.303 -2.435 -18.813 1.00 91.00 166 LEU A O 1
ATOM 1337 N N . ASN A 1 167 ? 12.525 -2.318 -18.551 1.00 87.50 167 ASN A N 1
ATOM 1338 C CA . ASN A 1 167 ? 12.819 -2.660 -19.949 1.00 87.50 167 ASN A CA 1
ATOM 1339 C C . ASN A 1 167 ? 12.729 -4.172 -20.207 1.00 87.50 167 ASN A C 1
ATOM 1341 O O . ASN A 1 167 ? 12.548 -4.597 -21.346 1.00 87.50 167 ASN A O 1
ATOM 1345 N N . ALA A 1 168 ? 12.859 -4.980 -19.154 1.00 83.69 168 ALA A N 1
ATOM 1346 C CA . ALA A 1 168 ? 12.712 -6.427 -19.188 1.00 83.69 168 ALA A CA 1
ATOM 1347 C C . ALA A 1 168 ? 11.892 -6.902 -17.975 1.00 83.69 168 ALA A C 1
ATOM 1349 O O . ALA A 1 168 ? 11.975 -6.282 -16.910 1.00 83.69 168 ALA A O 1
ATOM 1350 N N . PRO A 1 169 ? 11.118 -7.996 -18.101 1.00 82.44 169 PRO A N 1
ATOM 1351 C CA . PRO A 1 169 ? 10.431 -8.601 -16.967 1.00 82.44 169 PRO A CA 1
ATOM 1352 C C . PRO A 1 169 ? 11.412 -9.002 -15.862 1.00 82.44 169 PRO A C 1
ATOM 1354 O O . PRO A 1 169 ? 12.546 -9.393 -16.134 1.00 82.44 169 PRO A O 1
ATOM 1357 N N . ILE A 1 170 ? 10.949 -8.961 -14.613 1.00 84.31 170 ILE A N 1
ATOM 1358 C CA . ILE A 1 170 ? 11.752 -9.338 -13.438 1.00 84.31 170 ILE A CA 1
ATOM 1359 C C . ILE A 1 170 ? 12.183 -10.810 -13.510 1.00 84.31 170 ILE A C 1
ATOM 1361 O O . ILE A 1 170 ? 13.286 -11.157 -13.090 1.00 84.31 170 ILE A O 1
ATOM 1365 N N . PHE A 1 171 ? 11.319 -11.675 -14.045 1.00 80.44 171 PHE A N 1
ATOM 1366 C CA . PHE A 1 171 ? 11.580 -13.100 -14.181 1.00 80.44 171 PHE A CA 1
ATOM 1367 C C . PHE A 1 171 ? 11.381 -13.543 -15.631 1.00 80.44 171 PHE A C 1
ATOM 1369 O O . PHE A 1 171 ? 10.290 -13.425 -16.181 1.00 80.44 171 PHE A O 1
ATOM 1376 N N . VAL A 1 172 ? 12.442 -14.071 -16.245 1.00 76.38 172 VAL A N 1
ATOM 1377 C CA . VAL A 1 172 ? 12.451 -14.521 -17.653 1.00 76.38 172 VAL A CA 1
ATOM 1378 C C . VAL A 1 172 ? 12.566 -16.056 -17.748 1.00 76.38 172 VAL A C 1
ATOM 1380 O O . VAL A 1 172 ? 12.837 -16.609 -18.805 1.00 76.38 172 VAL A O 1
ATOM 1383 N N . GLY A 1 173 ? 12.353 -16.776 -16.639 1.00 74.00 173 GLY A N 1
ATOM 1384 C CA . GLY A 1 173 ? 12.480 -18.241 -16.570 1.00 74.00 173 GLY A CA 1
ATOM 1385 C C . GLY A 1 173 ? 13.884 -18.752 -16.223 1.00 74.00 173 GLY A C 1
ATOM 1386 O O . GLY A 1 173 ? 14.048 -19.943 -15.972 1.00 74.00 173 GLY A O 1
ATOM 1387 N N . GLU A 1 174 ? 14.874 -17.862 -16.157 1.00 78.44 174 GLU A N 1
ATOM 1388 C CA . GLU A 1 174 ? 16.239 -18.152 -15.705 1.00 78.44 174 GLU A CA 1
ATOM 1389 C C . GLU A 1 174 ? 16.460 -17.718 -14.244 1.00 78.44 174 GLU A C 1
ATOM 1391 O O . GLU A 1 174 ? 15.540 -17.261 -13.559 1.00 78.44 174 GLU A O 1
ATOM 1396 N N . ALA A 1 175 ? 17.685 -17.885 -13.734 1.00 80.31 175 ALA A N 1
ATOM 1397 C CA . ALA A 1 175 ? 18.041 -17.374 -12.416 1.00 80.31 175 ALA A CA 1
ATOM 1398 C C . ALA A 1 175 ? 17.826 -15.852 -12.352 1.00 80.31 175 ALA A C 1
ATOM 1400 O O . ALA A 1 175 ? 18.175 -15.125 -13.279 1.00 80.31 175 ALA A O 1
ATOM 1401 N N . LEU A 1 176 ? 17.250 -15.378 -11.243 1.00 83.38 176 LEU A N 1
ATOM 1402 C CA . LEU A 1 176 ? 17.071 -13.949 -10.990 1.00 83.38 176 LEU A CA 1
ATOM 1403 C C . LEU A 1 176 ? 18.425 -13.242 -10.992 1.00 83.38 176 LEU A C 1
ATOM 1405 O O . LEU A 1 176 ? 19.356 -13.694 -10.321 1.00 83.38 176 LEU A O 1
ATOM 1409 N N . ASP A 1 177 ? 18.484 -12.100 -11.674 1.00 85.69 177 ASP A N 1
ATOM 1410 C CA . ASP A 1 177 ? 19.634 -11.209 -11.601 1.00 85.69 177 ASP A CA 1
ATOM 1411 C C . ASP A 1 177 ? 19.931 -10.808 -10.143 1.00 85.69 177 ASP A C 1
ATOM 1413 O O . ASP A 1 177 ? 19.029 -10.742 -9.298 1.00 85.69 177 ASP A O 1
ATOM 1417 N N . ASN A 1 178 ? 21.201 -10.537 -9.837 1.00 88.25 178 ASN A N 1
ATOM 1418 C CA . ASN A 1 178 ? 21.651 -10.228 -8.478 1.00 88.25 178 ASN A CA 1
ATOM 1419 C C . ASN A 1 178 ? 20.898 -9.032 -7.882 1.00 88.25 178 ASN A C 1
ATOM 1421 O O . ASN A 1 178 ? 20.552 -9.057 -6.696 1.00 88.25 178 ASN A O 1
ATOM 1425 N N . TRP A 1 179 ? 20.582 -8.032 -8.711 1.00 90.12 179 TRP A N 1
ATOM 1426 C CA . TRP A 1 179 ? 19.779 -6.879 -8.325 1.00 90.12 179 TRP A CA 1
ATOM 1427 C C . TRP A 1 179 ? 18.409 -7.304 -7.793 1.00 90.12 179 TRP A C 1
ATOM 1429 O O . TRP A 1 179 ? 18.056 -7.041 -6.640 1.00 90.12 179 TRP A O 1
ATOM 1439 N N . TRP A 1 180 ? 17.645 -8.027 -8.612 1.00 90.25 180 TRP A N 1
ATOM 1440 C CA . TRP A 1 180 ? 16.300 -8.468 -8.254 1.00 90.25 180 TRP A CA 1
ATOM 1441 C C . TRP A 1 180 ? 16.307 -9.500 -7.130 1.00 90.25 180 TRP A C 1
ATOM 1443 O O . TRP A 1 180 ? 15.452 -9.444 -6.250 1.00 90.25 180 TRP A O 1
ATOM 1453 N N . SER A 1 181 ? 17.298 -10.390 -7.090 1.00 90.25 181 SER A N 1
ATOM 1454 C CA . SER A 1 181 ? 17.469 -11.365 -6.010 1.00 90.25 181 SER A CA 1
ATOM 1455 C C . SER A 1 181 ? 17.583 -10.687 -4.640 1.00 90.25 181 SER A C 1
ATOM 1457 O O . SER A 1 181 ? 16.935 -11.118 -3.684 1.00 90.25 181 SER A O 1
ATOM 1459 N N . PHE A 1 182 ? 18.342 -9.592 -4.536 1.00 92.19 182 PHE A N 1
ATOM 1460 C CA . PHE A 1 182 ? 18.456 -8.821 -3.299 1.00 92.19 182 PHE A CA 1
ATOM 1461 C C . PHE A 1 182 ? 17.157 -8.070 -2.965 1.00 92.19 182 PHE A C 1
ATOM 1463 O O . PHE A 1 182 ? 16.584 -8.261 -1.886 1.00 92.19 182 PHE A O 1
ATOM 1470 N N . TRP A 1 183 ? 16.662 -7.248 -3.896 1.00 92.81 183 TRP A N 1
ATOM 1471 C CA . TRP A 1 183 ? 15.519 -6.368 -3.637 1.00 92.81 183 TRP A CA 1
ATOM 1472 C C . TRP A 1 183 ? 14.224 -7.137 -3.395 1.00 92.81 183 TRP A C 1
ATOM 1474 O O . TRP A 1 183 ? 13.514 -6.830 -2.439 1.00 92.81 183 TRP A O 1
ATOM 1484 N N . LEU A 1 184 ? 13.925 -8.172 -4.186 1.00 92.12 184 LEU A N 1
ATOM 1485 C CA . LEU A 1 184 ? 12.701 -8.961 -4.016 1.00 92.12 184 LEU A CA 1
ATOM 1486 C C . LEU A 1 184 ? 12.667 -9.676 -2.667 1.00 92.12 184 LEU A C 1
ATOM 1488 O O . LEU A 1 184 ? 11.614 -9.708 -2.038 1.00 92.12 184 LEU A O 1
ATOM 1492 N N . ARG A 1 185 ? 13.800 -10.212 -2.189 1.00 92.25 185 ARG A N 1
ATOM 1493 C CA . ARG A 1 185 ? 13.878 -10.854 -0.865 1.00 92.25 185 ARG A CA 1
ATOM 1494 C C . ARG A 1 185 ? 13.609 -9.856 0.251 1.00 92.25 185 ARG A C 1
ATOM 1496 O O . ARG A 1 185 ? 12.845 -10.157 1.166 1.00 92.25 185 ARG A O 1
ATOM 1503 N N . MET A 1 186 ? 14.209 -8.671 0.164 1.00 92.69 186 MET A N 1
ATOM 1504 C CA . MET A 1 186 ? 13.997 -7.622 1.154 1.00 92.69 186 MET A CA 1
ATOM 1505 C C . MET A 1 186 ? 12.548 -7.120 1.140 1.00 92.69 186 MET A C 1
ATOM 1507 O O . MET A 1 186 ? 11.913 -7.063 2.191 1.00 92.69 186 MET A O 1
ATOM 1511 N N . ILE A 1 187 ? 12.001 -6.817 -0.041 1.00 93.88 187 ILE A N 1
ATOM 1512 C CA . ILE A 1 187 ? 10.608 -6.386 -0.218 1.00 93.88 187 ILE A CA 1
ATOM 1513 C C . ILE A 1 187 ? 9.654 -7.457 0.315 1.00 93.88 187 ILE A C 1
ATOM 1515 O O . ILE A 1 187 ? 8.761 -7.146 1.100 1.00 93.88 187 ILE A O 1
ATOM 1519 N N . TYR A 1 188 ? 9.864 -8.722 -0.058 1.00 92.94 188 TYR A N 1
ATOM 1520 C CA . TYR A 1 188 ? 9.058 -9.836 0.427 1.00 92.94 188 TYR A CA 1
ATOM 1521 C C . TYR A 1 188 ? 9.094 -9.927 1.954 1.00 92.94 188 TYR A C 1
ATOM 1523 O O . TYR A 1 188 ? 8.037 -9.996 2.572 1.00 92.94 188 TYR A O 1
ATOM 1531 N N . ALA A 1 189 ? 10.274 -9.864 2.579 1.00 92.50 189 ALA A N 1
ATOM 1532 C CA . ALA A 1 189 ? 10.395 -9.914 4.035 1.00 92.50 189 ALA A CA 1
ATOM 1533 C C . ALA A 1 189 ? 9.661 -8.748 4.720 1.00 92.50 189 ALA A C 1
ATOM 1535 O O . ALA A 1 189 ? 8.957 -8.961 5.709 1.00 92.50 189 ALA A O 1
ATOM 1536 N N . MET A 1 190 ? 9.764 -7.534 4.171 1.00 92.38 190 MET A N 1
ATOM 1537 C CA . MET A 1 190 ? 9.070 -6.358 4.703 1.00 92.38 190 MET A CA 1
ATOM 1538 C C . MET A 1 190 ? 7.549 -6.404 4.535 1.00 92.38 190 MET A C 1
ATOM 1540 O O . MET A 1 190 ? 6.851 -5.711 5.266 1.00 92.38 190 MET A O 1
ATOM 1544 N N . ILE A 1 191 ? 7.022 -7.198 3.602 1.00 92.38 191 ILE A N 1
ATOM 1545 C CA . ILE A 1 191 ? 5.576 -7.406 3.442 1.00 92.38 191 ILE A CA 1
ATOM 1546 C C . ILE A 1 191 ? 5.113 -8.579 4.311 1.00 92.38 191 ILE A C 1
ATOM 1548 O O . ILE A 1 191 ? 4.160 -8.460 5.081 1.00 92.38 191 ILE A O 1
ATOM 1552 N N . ALA A 1 192 ? 5.801 -9.715 4.207 1.00 91.06 192 ALA A N 1
ATOM 1553 C CA . ALA A 1 192 ? 5.407 -10.970 4.827 1.00 91.06 192 ALA A CA 1
ATOM 1554 C C . ALA A 1 192 ? 5.473 -10.914 6.358 1.00 91.06 192 ALA A C 1
ATOM 1556 O O . ALA A 1 192 ? 4.561 -11.414 7.014 1.00 91.06 192 ALA A O 1
ATOM 1557 N N . LEU A 1 193 ? 6.504 -10.288 6.943 1.00 91.81 193 LEU A N 1
ATOM 1558 C CA . LEU A 1 193 ? 6.644 -10.221 8.402 1.00 91.81 193 LEU A CA 1
ATOM 1559 C C . LEU A 1 193 ? 5.511 -9.412 9.061 1.00 91.81 193 LEU A C 1
ATOM 1561 O O . LEU A 1 193 ? 4.848 -9.967 9.943 1.00 91.81 193 LEU A O 1
ATOM 1565 N N . PRO A 1 194 ? 5.205 -8.162 8.647 1.00 88.94 194 PRO A N 1
ATOM 1566 C CA . PRO A 1 194 ? 4.060 -7.436 9.196 1.00 88.94 194 PRO A CA 1
ATOM 1567 C C . PRO A 1 194 ? 2.731 -8.147 8.954 1.00 88.94 194 PRO A C 1
ATOM 1569 O O . PRO A 1 194 ? 1.881 -8.157 9.839 1.00 88.94 194 PRO A O 1
ATOM 1572 N N . MET A 1 195 ? 2.554 -8.771 7.787 1.00 89.00 195 MET A N 1
ATOM 1573 C CA . MET A 1 195 ? 1.332 -9.502 7.452 1.00 89.00 195 MET A CA 1
ATOM 1574 C C . MET A 1 195 ? 1.133 -10.730 8.351 1.00 89.00 195 MET A C 1
ATOM 1576 O O . MET A 1 195 ? 0.028 -10.964 8.835 1.00 89.00 195 MET A O 1
ATOM 1580 N N . LEU A 1 196 ? 2.201 -11.470 8.651 1.00 91.38 196 LEU A N 1
ATOM 1581 C CA . LEU A 1 196 ? 2.175 -12.583 9.598 1.00 91.38 196 LEU A CA 1
ATOM 1582 C C . LEU A 1 196 ? 1.819 -12.106 11.010 1.00 91.38 196 LEU A C 1
ATOM 1584 O O . LEU A 1 196 ? 0.918 -12.666 11.633 1.00 91.38 196 LEU A O 1
ATOM 1588 N N . VAL A 1 197 ? 2.465 -11.040 11.496 1.00 88.81 197 VAL A N 1
ATOM 1589 C CA . VAL A 1 197 ? 2.141 -10.437 12.802 1.00 88.81 197 VAL A CA 1
ATOM 1590 C C . VAL A 1 197 ? 0.673 -10.012 12.849 1.00 88.81 197 VAL A C 1
ATOM 1592 O O . VAL A 1 197 ? -0.031 -10.312 13.811 1.00 88.81 197 VAL A O 1
ATOM 1595 N N . PHE A 1 198 ? 0.195 -9.364 11.790 1.00 86.19 198 PHE A N 1
ATOM 1596 C CA . PHE A 1 198 ? -1.188 -8.932 11.659 1.00 86.19 198 PHE A CA 1
ATOM 1597 C C . PHE A 1 198 ? -2.175 -10.106 11.705 1.00 86.19 198 PHE A C 1
ATOM 1599 O O . PHE A 1 198 ? -3.167 -10.027 12.427 1.00 86.19 198 PHE A O 1
ATOM 1606 N N . PHE A 1 199 ? -1.892 -11.218 11.018 1.00 86.31 199 PHE A N 1
ATOM 1607 C CA . PHE A 1 199 ? -2.736 -12.415 11.079 1.00 86.31 199 PHE A CA 1
ATOM 1608 C C . PHE A 1 199 ? -2.789 -13.044 12.469 1.00 86.31 199 PHE A C 1
ATOM 1610 O O . PHE A 1 199 ? -3.871 -13.423 12.909 1.00 86.31 199 PHE A O 1
ATOM 1617 N N . PHE A 1 200 ? -1.662 -13.123 13.183 1.00 87.12 200 PHE A N 1
ATOM 1618 C CA . PHE A 1 200 ? -1.656 -13.628 14.559 1.00 87.12 200 PHE A CA 1
ATOM 1619 C C . PHE A 1 200 ? -2.490 -12.751 15.495 1.00 87.12 200 PHE A C 1
ATOM 1621 O O . PHE A 1 200 ? -3.245 -13.268 16.316 1.00 87.12 200 PHE A O 1
ATOM 1628 N N . VAL A 1 201 ? -2.386 -11.429 15.349 1.00 84.75 201 VAL A N 1
ATOM 1629 C CA . VAL A 1 201 ? -3.173 -10.472 16.137 1.00 84.75 201 VAL A CA 1
ATOM 1630 C C . VAL A 1 201 ? -4.669 -10.606 15.832 1.00 84.75 201 VAL A C 1
ATOM 1632 O O . VAL A 1 201 ? -5.473 -10.687 16.757 1.00 84.75 201 VAL A O 1
ATOM 1635 N N . LEU A 1 202 ? -5.047 -10.705 14.555 1.00 81.44 202 LEU A N 1
ATOM 1636 C CA . LEU A 1 202 ? -6.435 -10.933 14.143 1.00 81.44 202 LEU A CA 1
ATOM 1637 C C . LEU A 1 202 ? -6.989 -12.263 14.654 1.00 81.44 202 LEU A C 1
ATOM 1639 O O . LEU A 1 202 ? -8.094 -12.287 15.188 1.00 81.44 202 LEU A O 1
ATOM 1643 N N . GLY A 1 203 ? -6.227 -13.351 14.518 1.00 84.19 203 GLY A N 1
ATOM 1644 C CA . GLY A 1 203 ? -6.623 -14.668 15.015 1.00 84.19 203 GLY A CA 1
ATOM 1645 C C . GLY A 1 203 ? -6.872 -14.646 16.521 1.00 84.19 203 GLY A C 1
ATOM 1646 O O . GLY A 1 203 ? -7.907 -15.117 16.982 1.00 84.19 203 GLY A O 1
ATOM 1647 N N . TYR A 1 204 ? -5.988 -13.987 17.275 1.00 85.19 204 TYR A N 1
ATOM 1648 C CA . TYR A 1 204 ? -6.170 -13.791 18.710 1.00 85.19 204 TYR A CA 1
ATOM 1649 C C . TYR A 1 204 ? -7.461 -13.022 19.042 1.00 85.19 204 TYR A C 1
ATOM 1651 O O . TYR A 1 204 ? -8.183 -13.410 19.960 1.00 85.19 204 TYR A O 1
ATOM 1659 N N . PHE A 1 205 ? -7.786 -11.957 18.302 1.00 81.06 205 PHE A N 1
ATOM 1660 C CA . PHE A 1 205 ? -9.035 -11.218 18.517 1.00 81.06 205 PHE A CA 1
ATOM 1661 C C . PHE A 1 205 ? -10.272 -12.049 18.181 1.00 81.06 205 PHE A C 1
ATOM 1663 O O . PHE A 1 205 ? -11.223 -12.051 18.958 1.00 81.06 205 PHE A O 1
ATOM 1670 N N . MET A 1 206 ? -10.243 -12.802 17.079 1.00 81.88 206 MET A N 1
ATOM 1671 C CA . MET A 1 206 ? -11.346 -13.682 16.693 1.00 81.88 206 MET A CA 1
ATOM 1672 C C . MET A 1 206 ? -11.611 -14.768 17.742 1.00 81.88 206 MET A C 1
ATOM 1674 O O . MET A 1 206 ? -12.767 -15.014 18.084 1.00 81.88 206 MET A O 1
ATOM 1678 N N . ASP A 1 207 ? -10.561 -15.383 18.292 1.00 84.62 207 ASP A N 1
ATOM 1679 C CA . ASP A 1 207 ? -10.702 -16.395 19.343 1.00 84.62 207 ASP A CA 1
ATOM 1680 C C . ASP A 1 207 ? -11.305 -15.805 20.623 1.00 84.62 207 ASP A C 1
ATOM 1682 O O . ASP A 1 207 ? -12.154 -16.431 21.261 1.00 84.62 207 ASP A O 1
ATOM 1686 N N . ARG A 1 208 ? -10.924 -14.577 20.997 1.00 80.31 208 ARG A N 1
ATOM 1687 C CA . ARG A 1 208 ? -11.531 -13.908 22.155 1.00 80.31 208 ARG A CA 1
ATOM 1688 C C . ARG A 1 208 ? -12.977 -13.515 21.922 1.00 80.31 208 ARG A C 1
ATOM 1690 O O . ARG A 1 208 ? -13.793 -13.763 22.803 1.00 80.31 208 ARG A O 1
ATOM 1697 N N . GLU A 1 209 ? -13.305 -12.943 20.767 1.00 80.94 209 GLU A N 1
ATOM 1698 C CA . GLU A 1 209 ? -14.692 -12.613 20.430 1.00 80.94 209 GLU A CA 1
ATOM 1699 C C . GLU A 1 209 ? -15.567 -13.863 20.431 1.00 80.94 209 GLU A C 1
ATOM 1701 O O . GLU A 1 209 ? -16.665 -13.842 20.984 1.00 80.94 209 GLU A O 1
ATOM 1706 N N . LYS A 1 210 ? -15.060 -14.979 19.896 1.00 84.19 210 LYS A N 1
ATOM 1707 C CA . LYS A 1 210 ? -15.739 -16.271 19.964 1.00 84.19 210 LYS A CA 1
ATOM 1708 C C . LYS A 1 210 ? -15.991 -16.698 21.412 1.00 84.19 210 LYS A C 1
ATOM 1710 O O . LYS A 1 210 ? -17.119 -17.049 21.733 1.00 84.19 210 LYS A O 1
ATOM 1715 N N . LEU A 1 211 ? -14.991 -16.614 22.291 1.00 84.00 211 LEU A N 1
ATOM 1716 C CA . LEU A 1 211 ? -15.148 -16.950 23.712 1.00 84.00 211 LEU A CA 1
ATOM 1717 C C . LEU A 1 211 ? -16.127 -16.014 24.442 1.00 84.00 211 LEU A C 1
ATOM 1719 O O . LEU A 1 211 ? -16.869 -16.463 25.313 1.00 84.00 211 LEU A O 1
ATOM 1723 N N . GLU A 1 212 ? -16.140 -14.718 24.120 1.00 81.38 212 GLU A N 1
ATOM 1724 C CA . GLU A 1 212 ? -17.109 -13.760 24.673 1.00 81.38 212 GLU A CA 1
ATOM 1725 C C . GLU A 1 212 ? -18.536 -14.071 24.203 1.00 81.38 212 GLU A C 1
ATOM 1727 O O . GLU A 1 212 ? -19.461 -14.083 25.016 1.00 81.38 212 GLU A O 1
ATOM 1732 N N . LEU A 1 213 ? -18.712 -14.371 22.914 1.00 82.62 213 LEU A N 1
ATOM 1733 C CA . LEU A 1 213 ? -19.993 -14.772 22.332 1.00 82.62 213 LEU A CA 1
ATOM 1734 C C . LEU A 1 213 ? -20.488 -16.094 22.922 1.00 82.62 213 LEU A C 1
ATOM 1736 O O . LEU A 1 213 ? -21.644 -16.181 23.327 1.00 82.62 213 LEU A O 1
ATOM 1740 N N . GLU A 1 214 ? -19.617 -17.097 23.032 1.00 82.81 214 GLU A N 1
ATOM 1741 C CA . GLU A 1 214 ? -19.929 -18.370 23.682 1.00 82.81 214 GLU A CA 1
ATOM 1742 C C . GLU A 1 214 ? -20.354 -18.148 25.132 1.00 82.81 214 GLU A C 1
ATOM 1744 O O . GLU A 1 214 ? -21.385 -18.669 25.542 1.00 82.81 214 GLU A O 1
ATOM 1749 N N . ARG A 1 215 ? -19.647 -17.304 25.896 1.00 77.56 215 ARG A N 1
ATOM 1750 C CA . ARG A 1 215 ? -20.070 -16.950 27.259 1.00 77.56 215 ARG A CA 1
ATOM 1751 C C . ARG A 1 215 ? -21.451 -16.310 27.275 1.00 77.56 215 ARG A C 1
ATOM 1753 O O . ARG A 1 215 ? -22.289 -16.774 28.030 1.00 77.56 215 ARG A O 1
ATOM 1760 N N . MET A 1 216 ? -21.730 -15.320 26.427 1.00 76.69 216 MET A N 1
ATOM 1761 C CA . MET A 1 216 ? -23.057 -14.685 26.369 1.00 76.69 216 MET A CA 1
ATOM 1762 C C . MET A 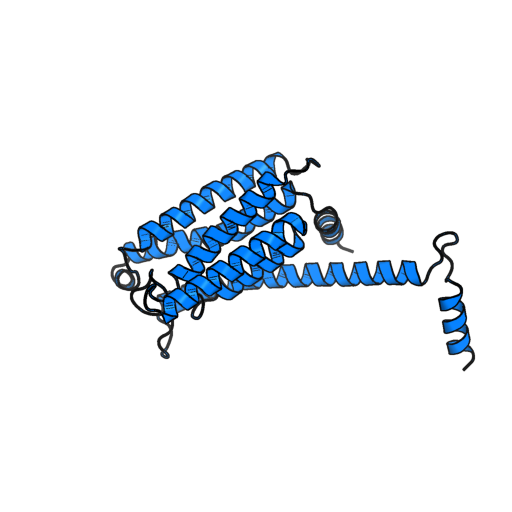1 216 ? -24.179 -15.655 25.983 1.00 76.69 216 MET A C 1
ATOM 1764 O O . MET A 1 216 ? -25.312 -15.484 26.422 1.00 76.69 216 MET A O 1
ATOM 1768 N N . VAL A 1 217 ? -23.883 -16.669 25.168 1.00 76.75 217 VAL A N 1
ATOM 1769 C CA . VAL A 1 217 ? -24.851 -17.716 24.826 1.00 76.75 217 VAL A CA 1
ATOM 1770 C C . VAL A 1 217 ? -25.038 -18.681 25.994 1.00 76.75 217 VAL A C 1
ATOM 1772 O O . VAL A 1 217 ? -26.165 -19.072 26.278 1.00 76.75 217 VAL A O 1
ATOM 1775 N N . VAL A 1 218 ? -23.962 -19.067 26.678 1.00 76.19 218 VAL A N 1
ATOM 1776 C CA . VAL A 1 218 ? -23.975 -20.071 27.750 1.00 76.19 218 VAL A CA 1
ATOM 1777 C C . VAL A 1 218 ? -24.484 -19.513 29.074 1.00 76.19 218 VAL A C 1
ATOM 1779 O O . VAL A 1 218 ? -25.131 -20.249 29.810 1.00 76.19 218 VAL A O 1
ATOM 1782 N N . THR A 1 219 ? -24.227 -18.247 29.396 1.00 75.06 219 THR A N 1
ATOM 1783 C CA . THR A 1 219 ? -24.593 -17.636 30.681 1.00 75.06 219 THR A CA 1
ATOM 1784 C C . THR A 1 219 ? -25.782 -16.698 30.537 1.00 75.06 219 THR A C 1
ATOM 1786 O O . THR A 1 219 ? -25.795 -15.835 29.664 1.00 75.06 219 THR A O 1
ATOM 1789 N N . ASP A 1 220 ? -26.759 -16.830 31.430 1.00 76.00 220 ASP A N 1
ATOM 1790 C CA . ASP A 1 220 ? -27.839 -15.867 31.585 1.00 76.00 220 ASP A CA 1
ATOM 1791 C C . ASP A 1 220 ? -27.290 -14.510 32.052 1.00 76.00 220 ASP A C 1
ATOM 1793 O O . ASP A 1 220 ? -26.554 -14.417 33.036 1.00 76.00 220 ASP A O 1
ATOM 1797 N N . VAL A 1 221 ? -27.672 -13.447 31.346 1.00 72.25 221 VAL A N 1
ATOM 1798 C CA . VAL A 1 221 ? -27.141 -12.089 31.539 1.00 72.25 221 VAL A CA 1
ATOM 1799 C C . VAL A 1 221 ? -27.543 -11.509 32.898 1.00 72.25 221 VAL A C 1
ATOM 1801 O O . VAL A 1 221 ? -26.802 -10.705 33.461 1.00 72.25 221 VAL A O 1
ATOM 1804 N N . LEU A 1 222 ? -28.700 -11.910 33.440 1.00 73.44 222 LEU A N 1
ATOM 1805 C CA . LEU A 1 222 ? -29.223 -11.362 34.693 1.00 73.44 222 LEU A CA 1
ATOM 1806 C C . LEU A 1 222 ? -28.574 -12.000 35.928 1.00 73.44 222 LEU A C 1
ATOM 1808 O O . LEU A 1 222 ? -28.333 -11.319 36.923 1.00 73.44 222 LEU A O 1
ATOM 1812 N N . THR A 1 223 ? -28.315 -13.307 35.875 1.00 74.19 223 THR A N 1
ATOM 1813 C CA . THR A 1 223 ? -27.862 -14.087 37.037 1.00 74.19 223 THR A CA 1
ATOM 1814 C C . THR A 1 223 ? -26.401 -14.527 36.956 1.00 74.19 223 THR A C 1
ATOM 1816 O O . THR A 1 223 ? -25.829 -14.909 37.975 1.00 74.19 223 THR A O 1
ATOM 1819 N N . GLY A 1 224 ? -25.779 -14.481 35.773 1.00 73.69 224 GLY A N 1
ATOM 1820 C CA . GLY A 1 224 ? -24.431 -15.008 35.534 1.00 73.69 224 GLY A CA 1
ATOM 1821 C C . GLY A 1 224 ? -24.337 -16.537 35.619 1.00 73.69 224 GLY A C 1
ATOM 1822 O O . GLY A 1 224 ? -23.238 -17.086 35.560 1.00 73.69 224 GLY A O 1
ATOM 1823 N N . ILE A 1 225 ? -25.471 -17.229 35.772 1.00 81.25 225 ILE A N 1
ATOM 1824 C CA . ILE A 1 225 ? -25.573 -18.691 35.852 1.00 81.25 225 ILE A CA 1
ATOM 1825 C C . ILE A 1 225 ? -25.733 -19.256 34.435 1.00 81.25 225 ILE A C 1
ATOM 1827 O O . ILE A 1 225 ? -26.137 -18.544 33.518 1.00 81.25 225 ILE A O 1
ATOM 1831 N N . ALA A 1 226 ? -25.414 -20.536 34.233 1.00 76.50 226 ALA A N 1
ATOM 1832 C CA . ALA A 1 226 ? -25.688 -21.219 32.974 1.00 76.50 226 ALA A CA 1
ATOM 1833 C C . ALA A 1 226 ? -27.162 -21.061 32.558 1.00 76.50 226 ALA A C 1
ATOM 1835 O O . ALA A 1 226 ? -28.082 -21.228 33.362 1.00 76.50 226 ALA A O 1
ATOM 1836 N N . ASN A 1 227 ? -27.383 -20.747 31.285 1.00 80.12 227 ASN A N 1
ATOM 1837 C CA . ASN A 1 227 ? -28.705 -20.614 30.706 1.00 80.12 227 ASN A CA 1
ATOM 1838 C C . ASN A 1 227 ? -29.424 -21.984 30.749 1.00 80.12 227 ASN A C 1
ATOM 1840 O O . ASN A 1 227 ? -28.799 -23.048 30.785 1.00 80.12 227 ASN A O 1
ATOM 1844 N N . ARG A 1 228 ? -30.759 -21.969 30.661 1.00 79.38 228 ARG A N 1
ATOM 1845 C CA . ARG A 1 228 ? -31.584 -23.186 30.685 1.00 79.38 228 ARG A CA 1
ATOM 1846 C C . ARG A 1 228 ? -31.261 -24.202 29.574 1.00 79.38 228 ARG A C 1
ATOM 1848 O O . ARG A 1 228 ? -31.249 -25.393 29.859 1.00 79.38 228 ARG A O 1
ATOM 1855 N N . SER A 1 229 ? -31.055 -23.775 28.328 1.00 79.75 229 SER A N 1
ATOM 1856 C CA . SER A 1 229 ? -30.690 -24.664 27.215 1.00 79.75 229 SER A CA 1
ATOM 1857 C C . SER A 1 229 ? -29.313 -25.301 27.396 1.00 79.75 229 SER A C 1
ATOM 1859 O O . SER A 1 229 ? -29.177 -26.496 27.152 1.00 79.75 229 SER A O 1
ATOM 1861 N N . HIS A 1 230 ? -28.320 -24.552 27.879 1.00 77.94 230 HIS A N 1
ATOM 1862 C CA . HIS A 1 230 ? -26.991 -25.089 28.165 1.00 77.94 230 HIS A CA 1
ATOM 1863 C C . HIS A 1 230 ? -27.019 -26.050 29.357 1.00 77.94 230 HIS A C 1
ATOM 1865 O O . HIS A 1 230 ? -26.437 -27.127 29.294 1.00 77.94 230 HIS A O 1
ATOM 1871 N N . PHE A 1 231 ? -27.746 -25.700 30.421 1.00 81.94 231 PHE A N 1
ATOM 1872 C CA . PHE A 1 231 ? -27.934 -26.575 31.575 1.00 81.94 231 PHE A CA 1
ATOM 1873 C C . PHE A 1 231 ? -28.611 -27.896 31.185 1.00 81.94 231 PHE A C 1
ATOM 1875 O O . PHE A 1 231 ? -28.125 -28.957 31.553 1.00 81.94 231 PHE A O 1
ATOM 1882 N N . MET A 1 232 ? -29.688 -27.847 30.392 1.00 84.50 232 MET A N 1
ATOM 1883 C CA . MET A 1 232 ? -30.386 -29.052 29.926 1.00 84.50 232 MET A CA 1
ATOM 1884 C C . MET A 1 232 ? -29.514 -29.907 28.999 1.00 84.50 232 MET A C 1
ATOM 1886 O O . MET A 1 232 ? -29.486 -31.121 29.152 1.00 84.50 232 MET A O 1
ATOM 1890 N N . ALA A 1 233 ? -28.756 -29.287 28.089 1.00 83.81 233 ALA A N 1
ATOM 1891 C CA . ALA A 1 233 ? -27.832 -30.011 27.217 1.00 83.81 233 ALA A CA 1
ATOM 1892 C C . ALA A 1 233 ? -26.722 -30.721 28.009 1.00 83.81 233 ALA A C 1
ATOM 1894 O O . ALA A 1 233 ? -26.361 -31.849 27.686 1.00 83.81 233 ALA A O 1
ATOM 1895 N N . GLN A 1 234 ? -26.201 -30.080 29.056 1.00 82.94 234 GLN A N 1
ATOM 1896 C CA . GLN A 1 234 ? -25.178 -30.674 29.910 1.00 82.94 234 GLN A CA 1
ATOM 1897 C C . GLN A 1 234 ? -25.747 -31.786 30.806 1.00 82.94 234 GLN A C 1
ATOM 1899 O O . GLN A 1 234 ? -25.117 -32.828 30.955 1.00 82.94 234 GLN A O 1
ATOM 1904 N N . LEU A 1 235 ? -26.971 -31.620 31.316 1.00 85.69 235 LEU A N 1
ATOM 1905 C CA . LEU A 1 235 ? -27.674 -32.646 32.092 1.00 85.69 235 LEU A CA 1
ATOM 1906 C C . LEU A 1 235 ? -27.992 -33.899 31.247 1.00 85.69 235 LEU A C 1
ATOM 1908 O O . LEU A 1 235 ? -27.871 -35.022 31.732 1.00 85.69 235 LEU A O 1
ATOM 1912 N N . ASP A 1 236 ? -28.332 -33.725 29.966 1.00 88.06 236 ASP A N 1
ATOM 1913 C CA . ASP A 1 236 ? -28.510 -34.827 29.005 1.00 88.06 236 ASP A CA 1
ATOM 1914 C C . ASP A 1 236 ? -27.187 -35.539 28.661 1.00 88.06 236 ASP A C 1
ATOM 1916 O O . ASP A 1 236 ? -27.190 -36.733 28.360 1.00 88.06 236 ASP A O 1
ATOM 1920 N N . MET A 1 237 ? -26.052 -34.830 28.691 1.00 83.88 237 MET A N 1
ATOM 1921 C CA . MET A 1 237 ? -24.729 -35.436 28.495 1.00 83.88 237 MET A CA 1
ATOM 1922 C C . MET A 1 237 ? -24.254 -36.211 29.726 1.00 83.88 237 MET A C 1
ATOM 1924 O O . MET A 1 237 ? -23.674 -37.276 29.565 1.00 83.88 237 MET A O 1
ATOM 1928 N N . GLU A 1 238 ? -24.496 -35.697 30.933 1.00 84.06 238 GLU A N 1
ATOM 1929 C CA . GLU A 1 238 ? -24.074 -36.332 32.193 1.00 84.06 238 GLU A CA 1
ATOM 1930 C C . GLU A 1 238 ? -25.001 -37.477 32.643 1.00 84.06 238 GLU A C 1
ATOM 1932 O O . GLU A 1 238 ? -24.604 -38.301 33.463 1.00 84.06 238 GLU A O 1
ATOM 1937 N N . SER A 1 239 ? -26.233 -37.546 32.124 1.00 78.44 239 SER A N 1
ATOM 1938 C CA . SER A 1 239 ? -27.190 -38.630 32.413 1.00 78.44 239 SER A CA 1
ATOM 1939 C C . SER A 1 239 ? -27.050 -39.862 31.507 1.00 78.44 239 SER A C 1
ATOM 1941 O O . SER A 1 239 ? -27.774 -40.843 31.706 1.00 78.44 239 SER A O 1
ATOM 1943 N N . ARG A 1 240 ? -26.134 -39.825 30.531 1.00 56.78 240 ARG A N 1
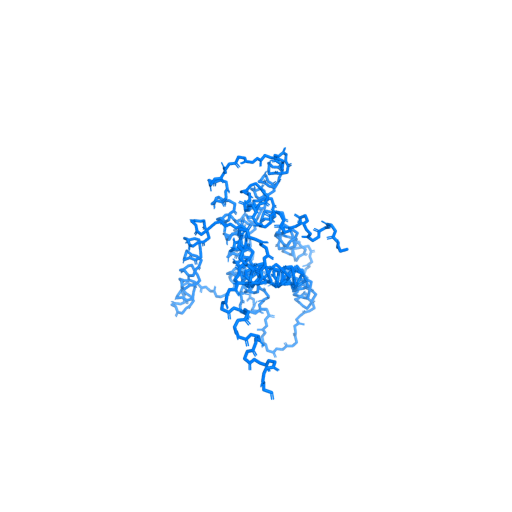ATOM 1944 C CA . ARG A 1 240 ? -25.729 -40.968 29.699 1.00 56.78 240 ARG A CA 1
ATOM 1945 C C . ARG A 1 240 ? -24.466 -41.621 30.241 1.00 56.78 240 ARG A C 1
ATOM 1947 O O . ARG A 1 240 ? -24.412 -42.868 30.170 1.00 56.78 240 ARG A O 1
#

Secondary structure (DSSP, 8-state):
--HHHHHHHHHHHHT-HHHHHHHHHHTTHHHHHHHHHHHHHHHH-TTTGGGB-TTTHHHHHHHHHHHHHHHHHHHHHHHHTTT-----HHHHHHHHHHHHHHHHHHHHHH-SSSSTHHHHHHHHHHHHHHHS-HHHHHHHHHHHHHHHHHHHHHHHTTSS-SSTTBSS-S--SSPPPHHHHHHHHHHHHHHHHHHHHHHHHHHHHHHHHHHHHHHHHHB-TTT-SBPHHHHHHHHHHHT-

Sequence (240 aa):
MNGWLLWLESWFRQQRDITACLVASALPLPLFFIFILMPFLAMADQDHRHIYNWEVVPFTQIVIVMSSLVLGGVAVFSWSRRTSDANYPWLSLFTVTVMFLAVTALSVSYGYKDSPLMLLCLGMVLLVRALFKPDVYKPISVVMVLLFVCSEIGFWTNTLPYAPMLNAPIFVGEALDNWWSFWLRMIYAMIALPMLVFFFVLGYFMDREKLELERMVVTDVLTGIANRSHFMAQLDMESR

Radius of gyration: 23.2 Å; chains: 1; bounding box: 58×56×63 Å

pLDDT: mean 86.46, std 7.85, range [50.88, 97.44]

Foldseek 3Di:
DDVVLVVVLVQLVLLQLLVLLLCLLPLCLVVLVLVLVLQVVLVVDPVNNQFWDPVCSVVLNVLSVVLNVVSVVSNVVSVVCVVDRDHDLVSNLVSLLSSLSNLLSCCQQQPVVQACSVLVVVLSLVSSVRNHDCVRSVVVVVVSVVSVVVSVVCCVVVNGPGNNGTPDHQDPPDDGDPSSVVSRVVSCCSSVVVSVVVVVSVVVSVVVVVVVVVQPQQADPPPRHGDPVNVVVVVVVVVD